Protein AF-A0A8J7LPP2-F1 (afdb_monomer_lite)

Foldseek 3Di:
DQFFLQDPDDLVVLLVLLLLLVVLLLVQWFQDCPVLCLQLFDLSNVLCVVQVQDDPPSTTGDRPDDSVRSSVVSVPDDSLSHAQSLSSLRSSLVSQCVGFHNFDLPLDQWDAGGGDPSVLVSCVVSVCADPRRTGDLSVLLVCQQSNSFDQDPPPGDPSNVVVLLVLLVLCPPQDDPVLVVLLVVDALPDDPVSCLVNLQQSVLCNSGSHRDDPSSVSNRGSNTDRRSSVSSSNSNNVVVVVCVVPPDPD

Structure (mmCIF, N/CA/C/O backbone):
data_AF-A0A8J7LPP2-F1
#
_entry.id   AF-A0A8J7LPP2-F1
#
loop_
_atom_site.group_PDB
_atom_site.id
_atom_site.type_symbol
_atom_site.label_atom_id
_atom_site.label_alt_id
_atom_site.label_comp_id
_atom_site.label_asym_id
_atom_site.label_entity_id
_atom_site.label_seq_id
_atom_site.pdbx_PDB_ins_code
_atom_site.Cartn_x
_atom_site.Cartn_y
_atom_site.Cartn_z
_atom_site.occupancy
_atom_site.B_iso_or_equiv
_atom_site.auth_seq_id
_atom_site.auth_comp_id
_atom_site.auth_asym_id
_atom_site.auth_atom_id
_atom_site.pdbx_PDB_model_num
ATOM 1 N N . MET A 1 1 ? -5.738 -14.588 -15.858 1.00 30.55 1 MET A N 1
ATOM 2 C CA . MET A 1 1 ? -5.952 -13.401 -15.011 1.00 30.55 1 MET A CA 1
ATOM 3 C C . MET A 1 1 ? -4.836 -13.374 -13.998 1.00 30.55 1 MET A C 1
ATOM 5 O O . MET A 1 1 ? -4.817 -14.210 -13.101 1.00 30.55 1 MET A O 1
ATOM 9 N N . THR A 1 2 ? -3.864 -12.505 -14.217 1.00 30.17 2 THR A N 1
ATOM 10 C CA . THR A 1 2 ? -2.843 -12.150 -13.234 1.00 30.17 2 THR A CA 1
ATOM 11 C C . THR A 1 2 ? -3.544 -11.264 -12.205 1.00 30.17 2 THR A C 1
ATOM 13 O O . THR A 1 2 ? -4.109 -10.237 -12.560 1.00 30.17 2 THR A O 1
ATOM 16 N N . LYS A 1 3 ? -3.675 -11.789 -10.985 1.00 40.34 3 LYS A N 1
ATOM 17 C CA . LYS A 1 3 ? -4.380 -11.169 -9.857 1.00 40.34 3 LYS A CA 1
ATOM 18 C C . LYS A 1 3 ? -3.512 -10.067 -9.248 1.00 40.34 3 LYS A C 1
ATOM 20 O O . LYS A 1 3 ? -2.285 -10.175 -9.308 1.00 40.34 3 LYS A O 1
ATOM 25 N N . SER A 1 4 ? -4.149 -9.081 -8.614 1.00 49.47 4 SER A N 1
ATOM 26 C CA . SER A 1 4 ? -3.490 -8.116 -7.730 1.00 49.47 4 SER A CA 1
ATOM 27 C C . SER A 1 4 ? -2.470 -8.794 -6.819 1.00 49.47 4 SER A C 1
ATOM 29 O O . SER A 1 4 ? -2.753 -9.834 -6.219 1.00 49.47 4 SER A O 1
ATOM 31 N N . PHE A 1 5 ? -1.263 -8.224 -6.731 1.00 52.94 5 PHE A N 1
ATOM 32 C CA . PHE A 1 5 ? -0.239 -8.735 -5.818 1.00 52.94 5 PHE A CA 1
ATOM 33 C C . PHE A 1 5 ? -0.653 -8.513 -4.353 1.00 52.94 5 PHE A C 1
ATOM 35 O O . PHE A 1 5 ? -0.266 -9.286 -3.473 1.00 52.94 5 PHE A O 1
ATOM 42 N N . PHE A 1 6 ? -1.510 -7.520 -4.104 1.00 57.00 6 PHE A N 1
ATOM 43 C CA . PHE A 1 6 ? -2.293 -7.443 -2.882 1.00 57.00 6 PHE A CA 1
ATOM 44 C C . PHE A 1 6 ? -3.631 -8.113 -3.080 1.00 57.00 6 PHE A C 1
ATOM 46 O O . PHE A 1 6 ? -4.545 -7.546 -3.656 1.00 57.00 6 PHE A O 1
ATOM 53 N N . PHE A 1 7 ? -3.692 -9.329 -2.554 1.00 61.03 7 PHE A N 1
ATOM 54 C CA . PHE A 1 7 ? -4.897 -10.035 -2.154 1.00 61.03 7 PHE A CA 1
ATOM 55 C C . PHE A 1 7 ? -6.063 -9.953 -3.142 1.00 61.03 7 PHE A C 1
ATOM 57 O O . PHE A 1 7 ? -6.809 -8.985 -3.207 1.00 61.03 7 PHE A O 1
ATOM 64 N N . ASP A 1 8 ? -6.306 -11.062 -3.826 1.00 68.06 8 ASP A N 1
ATOM 65 C CA . ASP A 1 8 ? -7.568 -11.291 -4.522 1.00 68.06 8 ASP A CA 1
ATOM 66 C C . ASP A 1 8 ? -8.669 -11.566 -3.480 1.00 68.06 8 ASP A C 1
ATOM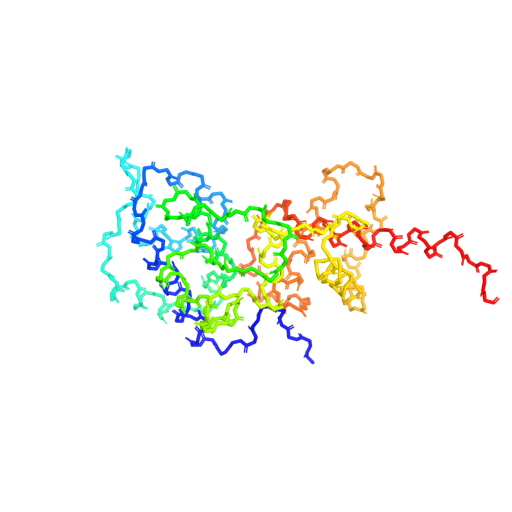 68 O O . ASP A 1 8 ? -9.044 -12.716 -3.228 1.00 68.06 8 ASP A O 1
ATOM 72 N N . LEU A 1 9 ? -9.077 -10.509 -2.774 1.00 76.75 9 LEU A N 1
ATOM 73 C CA . LEU A 1 9 ? -10.104 -10.547 -1.740 1.00 76.75 9 LEU A CA 1
ATOM 74 C C . LEU A 1 9 ? -11.471 -10.391 -2.394 1.00 76.75 9 LEU A C 1
ATOM 76 O O . LEU A 1 9 ? -11.639 -9.550 -3.274 1.00 76.75 9 LEU A O 1
ATOM 80 N N . PRO A 1 10 ? -12.482 -11.142 -1.939 1.00 84.94 10 PRO A N 1
ATOM 81 C CA . PRO A 1 10 ? -13.864 -10.801 -2.240 1.00 84.94 10 PRO A CA 1
ATOM 82 C C . PRO A 1 10 ? -14.176 -9.360 -1.802 1.00 84.94 10 PRO A C 1
ATOM 84 O O . PRO A 1 10 ? -13.764 -8.956 -0.712 1.00 84.94 10 PRO A O 1
ATOM 87 N N . ASP A 1 11 ? -14.966 -8.623 -2.589 1.00 85.75 11 ASP A N 1
ATOM 88 C CA . ASP A 1 11 ? -15.335 -7.221 -2.318 1.00 85.75 11 ASP A CA 1
ATOM 89 C C . ASP A 1 11 ? -15.822 -6.990 -0.875 1.00 85.75 11 ASP A C 1
ATOM 91 O O . ASP A 1 11 ? -15.460 -6.003 -0.232 1.00 85.75 11 ASP A O 1
ATOM 95 N N . ASP A 1 12 ? -16.624 -7.917 -0.339 1.00 88.31 12 ASP A N 1
ATOM 96 C CA . ASP A 1 12 ? -17.145 -7.855 1.034 1.00 88.31 12 ASP A CA 1
ATOM 97 C C . ASP A 1 12 ? -16.028 -7.922 2.089 1.00 88.31 12 ASP A C 1
ATOM 99 O O . ASP A 1 12 ? -16.094 -7.265 3.136 1.00 88.31 12 ASP A O 1
ATOM 103 N N . GLU A 1 13 ? -14.987 -8.711 1.822 1.00 89.19 13 GLU A N 1
ATOM 104 C CA . GLU A 1 13 ? -13.834 -8.848 2.703 1.00 89.19 13 GLU A CA 1
ATOM 105 C C . GLU A 1 13 ? -12.936 -7.609 2.635 1.00 89.19 13 GLU A C 1
ATOM 107 O O . GLU A 1 13 ? -12.593 -7.061 3.688 1.00 89.19 13 GLU A O 1
ATOM 112 N N . GLU A 1 14 ? -12.631 -7.111 1.432 1.00 88.19 14 GLU A N 1
ATOM 113 C CA . GLU A 1 14 ? -11.871 -5.866 1.247 1.00 88.19 14 GLU A CA 1
ATOM 114 C C . GLU A 1 14 ? -12.561 -4.702 1.967 1.00 88.19 14 GLU A C 1
ATOM 116 O O . GLU A 1 14 ? -11.948 -3.979 2.756 1.00 88.19 14 GLU A O 1
ATOM 121 N N . ARG A 1 15 ? -13.878 -4.583 1.796 1.00 91.81 15 ARG A N 1
ATOM 122 C CA . ARG A 1 15 ? -14.698 -3.552 2.433 1.00 91.81 15 ARG A CA 1
ATOM 123 C C . ARG A 1 15 ? -14.684 -3.655 3.962 1.00 91.81 15 ARG A C 1
ATOM 125 O O . ARG A 1 15 ? -14.580 -2.635 4.650 1.00 91.81 15 ARG A O 1
ATOM 132 N N . SER A 1 16 ? -14.735 -4.874 4.507 1.00 92.31 16 SER A N 1
ATOM 133 C CA . SER A 1 16 ? -14.586 -5.120 5.950 1.00 92.31 16 SER A CA 1
ATOM 134 C C . SER A 1 16 ? -13.209 -4.697 6.473 1.00 92.31 16 SER A C 1
ATOM 136 O O . SER A 1 16 ? -13.105 -4.158 7.580 1.00 92.31 16 SER A O 1
ATOM 138 N N . LEU A 1 17 ? -12.151 -4.939 5.698 1.00 92.25 17 LEU A N 1
ATOM 139 C CA . LEU A 1 17 ? -10.778 -4.598 6.066 1.00 92.25 17 LEU A CA 1
ATOM 140 C C . LEU A 1 17 ? -10.517 -3.093 5.978 1.00 92.25 17 LEU A C 1
ATOM 142 O O . LEU A 1 17 ? -9.945 -2.539 6.917 1.00 92.25 17 LEU A O 1
ATOM 146 N N . ILE A 1 18 ? -11.024 -2.418 4.941 1.00 91.62 18 ILE A N 1
ATOM 147 C CA . ILE A 1 18 ? -11.018 -0.950 4.840 1.00 91.62 18 ILE A CA 1
ATOM 148 C C . ILE A 1 18 ? -11.686 -0.345 6.078 1.00 91.62 18 ILE A C 1
ATOM 150 O O . ILE A 1 18 ? -11.104 0.518 6.731 1.00 91.62 18 ILE A O 1
ATOM 154 N N . ALA A 1 19 ? -12.872 -0.832 6.460 1.00 92.19 19 ALA A N 1
ATOM 155 C CA . ALA A 1 19 ? -13.565 -0.341 7.651 1.00 92.19 19 ALA A CA 1
ATOM 156 C C . ALA A 1 19 ? -12.754 -0.545 8.942 1.00 92.19 19 ALA A C 1
ATOM 158 O O . ALA A 1 19 ? -12.732 0.336 9.800 1.00 92.19 19 ALA A O 1
ATOM 159 N N . ALA A 1 20 ? -12.066 -1.683 9.077 1.00 93.00 20 ALA A N 1
ATOM 160 C CA . ALA A 1 20 ? -11.218 -1.960 10.233 1.00 93.00 20 ALA A CA 1
ATOM 161 C C . ALA A 1 20 ? -9.982 -1.045 10.300 1.00 93.00 20 ALA A C 1
ATOM 163 O O . ALA A 1 20 ? -9.633 -0.587 11.385 1.00 93.00 20 ALA A O 1
ATOM 164 N N . LEU A 1 21 ? -9.345 -0.759 9.161 1.00 91.12 21 LEU A N 1
ATOM 165 C CA . LEU A 1 21 ? -8.202 0.158 9.079 1.00 91.12 21 LEU A CA 1
ATOM 166 C C . LEU A 1 21 ? -8.623 1.601 9.370 1.00 91.12 21 LEU A C 1
ATOM 168 O O . LEU A 1 21 ? -7.974 2.281 10.157 1.00 91.12 21 LEU A O 1
ATOM 172 N N . VAL A 1 22 ? -9.756 2.039 8.816 1.00 87.88 22 VAL A N 1
ATOM 173 C CA . VAL A 1 22 ? -10.329 3.359 9.114 1.00 87.88 22 VAL A CA 1
ATOM 174 C C . VAL A 1 22 ? -10.653 3.498 10.601 1.00 87.88 22 VAL A C 1
ATOM 176 O O . VAL A 1 22 ? -10.368 4.535 11.194 1.00 87.88 22 VAL A O 1
ATOM 179 N N . ASP A 1 23 ? -11.235 2.468 11.220 1.00 87.75 23 ASP A N 1
ATOM 180 C CA . ASP A 1 23 ? -11.505 2.470 12.660 1.00 87.75 23 ASP A CA 1
ATOM 181 C C . ASP A 1 23 ? -10.231 2.563 13.496 1.00 87.75 23 ASP A C 1
ATOM 183 O O . ASP A 1 23 ? -10.224 3.275 14.498 1.00 87.75 23 ASP A O 1
ATOM 187 N N . TYR A 1 24 ? -9.177 1.855 13.091 1.00 88.00 24 TYR A N 1
ATOM 188 C CA . TYR A 1 24 ? -7.878 1.936 13.745 1.00 88.00 24 TYR A CA 1
ATOM 189 C C . TYR A 1 24 ? -7.315 3.362 13.667 1.00 88.00 24 TYR A C 1
ATOM 191 O O . TYR A 1 24 ? -7.002 3.948 14.701 1.00 88.00 24 TYR A O 1
ATOM 199 N N . CYS A 1 25 ? -7.295 3.970 12.474 1.00 83.38 25 CYS A N 1
ATOM 200 C CA . CYS A 1 25 ? -6.880 5.366 12.295 1.00 83.38 25 CYS A CA 1
ATOM 201 C C . CYS A 1 25 ? -7.718 6.331 13.150 1.00 83.38 25 CYS A C 1
ATOM 203 O O . CYS A 1 25 ? -7.179 7.251 13.757 1.00 83.38 25 CYS A O 1
ATOM 205 N N . ALA A 1 26 ? -9.031 6.100 13.239 1.00 79.62 26 ALA A N 1
ATOM 206 C CA . ALA A 1 26 ? -9.941 6.901 14.054 1.00 79.62 26 ALA A CA 1
ATOM 207 C C . ALA A 1 26 ? -9.677 6.774 15.566 1.00 79.62 26 ALA A C 1
ATOM 209 O O . ALA A 1 26 ? -9.980 7.697 16.318 1.00 79.62 26 ALA A O 1
ATOM 210 N N . GLY A 1 27 ? -9.158 5.625 16.012 1.00 77.50 27 GLY A N 1
ATOM 211 C CA . GLY A 1 27 ? -8.851 5.345 17.415 1.00 77.50 27 GLY A CA 1
ATOM 212 C C . GLY A 1 27 ? -7.555 5.986 17.920 1.00 77.50 27 GLY A C 1
ATOM 213 O O . GLY A 1 27 ? -7.404 6.144 19.128 1.00 77.50 27 GLY A O 1
ATOM 214 N N . LEU A 1 28 ? -6.648 6.385 17.023 1.00 75.00 28 LEU A N 1
ATOM 215 C CA . LEU A 1 28 ? -5.332 6.957 17.346 1.00 75.00 28 LEU A CA 1
ATOM 216 C C . LEU A 1 28 ? -5.319 8.494 17.409 1.00 75.00 28 LEU A C 1
ATOM 218 O O . LEU A 1 28 ? -4.292 9.114 17.157 1.00 75.00 28 LEU A O 1
ATOM 222 N N . SER A 1 29 ? -6.459 9.121 17.706 1.00 61.41 29 SER A N 1
ATOM 223 C CA . SER A 1 29 ? -6.670 10.571 17.601 1.00 61.41 29 SER A CA 1
ATOM 224 C C . SER A 1 29 ? -5.478 11.445 18.043 1.00 61.41 29 SER A C 1
ATOM 226 O O . SER A 1 29 ? -5.062 11.358 19.199 1.00 61.41 29 SER A O 1
ATOM 228 N N . GLY A 1 30 ? -4.979 12.332 17.166 1.00 57.03 30 GLY A N 1
ATOM 229 C CA . GLY A 1 30 ? -3.841 13.226 17.440 1.00 57.03 30 GLY A CA 1
ATOM 230 C C . GLY A 1 30 ? -3.847 14.524 16.614 1.00 57.03 30 GLY A C 1
ATOM 231 O O . GLY A 1 30 ? -4.535 14.622 15.600 1.00 57.03 30 GLY A O 1
ATOM 232 N N . GLU A 1 31 ? -3.103 15.544 17.063 1.00 54.94 31 GLU A N 1
ATOM 233 C CA . GLU A 1 31 ? -3.141 16.944 16.577 1.00 54.94 31 GLU A CA 1
ATOM 234 C C . GLU A 1 31 ? -2.611 17.197 15.144 1.00 54.94 31 GLU A C 1
ATOM 236 O O . GLU A 1 31 ? -2.660 18.334 14.688 1.00 54.94 31 GLU A O 1
ATOM 241 N N . GLN A 1 32 ? -2.142 16.187 14.392 1.00 55.25 32 GLN A N 1
ATOM 242 C CA . GLN A 1 32 ? -1.420 16.399 13.117 1.00 55.25 32 GLN A CA 1
ATOM 243 C C . GLN A 1 32 ? -2.072 15.752 11.878 1.00 55.25 32 GLN A C 1
ATOM 245 O O . GLN A 1 32 ? -1.435 15.033 11.108 1.00 55.25 32 GLN A O 1
ATOM 250 N N . PHE A 1 33 ? -3.348 16.070 11.638 1.00 55.53 33 PHE A N 1
ATOM 251 C CA . PHE A 1 33 ? -4.111 15.650 10.448 1.00 55.53 33 PHE A CA 1
ATOM 252 C C . PHE A 1 33 ? -3.510 16.128 9.104 1.00 55.53 33 PHE A C 1
ATOM 254 O O . PHE A 1 33 ? -3.703 15.488 8.073 1.00 55.53 33 PHE A O 1
ATOM 261 N N . GLU A 1 34 ? -2.753 17.227 9.079 1.00 56.00 34 GLU A N 1
ATOM 262 C CA . GLU A 1 34 ? -2.274 17.820 7.818 1.00 56.00 34 GLU A CA 1
ATOM 263 C C . GLU A 1 34 ? -1.284 16.922 7.053 1.00 56.00 34 GLU A C 1
ATOM 265 O O . GLU A 1 34 ? -1.370 16.813 5.830 1.00 56.00 34 GLU A O 1
ATOM 270 N N . HIS A 1 35 ? -0.398 16.201 7.750 1.00 57.12 35 HIS A N 1
ATOM 271 C CA . HIS A 1 35 ? 0.551 15.281 7.105 1.00 57.12 35 HIS A CA 1
ATOM 272 C C . HIS A 1 35 ? -0.114 13.986 6.612 1.00 57.12 35 HIS A C 1
ATOM 274 O O . HIS A 1 35 ? 0.310 13.402 5.617 1.00 57.12 35 HIS A O 1
ATOM 280 N N . MET A 1 36 ? -1.193 13.573 7.280 1.00 58.56 36 MET A N 1
ATOM 281 C CA . MET A 1 36 ? -2.020 12.414 6.934 1.00 58.56 36 MET A CA 1
ATOM 282 C C . MET A 1 36 ? -2.759 12.585 5.603 1.00 58.56 36 MET A C 1
ATOM 284 O O . MET A 1 36 ? -2.854 11.651 4.805 1.00 58.56 36 MET A O 1
ATOM 288 N N . TYR A 1 37 ? -3.267 13.792 5.344 1.00 60.34 37 TYR A N 1
ATOM 289 C CA . TYR A 1 37 ? -4.023 14.103 4.128 1.00 60.34 37 TYR A CA 1
ATOM 290 C C . TYR A 1 37 ? -3.191 13.919 2.852 1.00 60.34 37 TYR A C 1
ATOM 292 O O . TYR A 1 37 ? -3.722 13.589 1.793 1.00 60.34 37 TYR A O 1
ATOM 300 N N . MET A 1 38 ? -1.871 14.100 2.962 1.00 59.56 38 MET A N 1
ATOM 301 C CA . MET A 1 38 ? -0.944 13.968 1.841 1.00 59.56 38 MET A CA 1
ATOM 302 C C . MET A 1 38 ? -0.712 12.511 1.415 1.00 59.56 38 MET A C 1
ATOM 304 O O . MET A 1 38 ? -0.405 12.273 0.250 1.00 59.56 38 MET A O 1
ATOM 308 N N . SER A 1 39 ? -0.854 11.540 2.325 1.00 61.47 39 SER A N 1
ATOM 309 C CA . SER A 1 39 ? -0.532 10.124 2.075 1.00 61.47 39 SER A CA 1
ATOM 310 C C . SER A 1 39 ? -1.757 9.215 1.912 1.00 61.47 39 SER A C 1
ATOM 312 O O . SER A 1 39 ? -1.613 8.096 1.413 1.00 61.47 39 SER A O 1
ATOM 314 N N . ALA A 1 40 ? -2.948 9.692 2.295 1.00 65.88 40 ALA A N 1
ATOM 315 C CA . ALA A 1 40 ? -4.210 8.950 2.253 1.00 65.88 40 ALA A CA 1
ATOM 316 C C . ALA A 1 40 ? -4.743 8.703 0.826 1.00 65.88 40 ALA A C 1
ATOM 318 O O . ALA A 1 40 ? -5.487 7.752 0.594 1.00 65.88 40 ALA A O 1
ATOM 319 N N . GLY A 1 41 ? -4.362 9.535 -0.145 1.00 72.62 41 GLY A N 1
ATOM 320 C CA . GLY A 1 41 ? -4.945 9.497 -1.486 1.00 72.62 41 GLY A CA 1
ATOM 321 C C . GLY A 1 41 ? -6.397 9.999 -1.527 1.00 72.62 41 GLY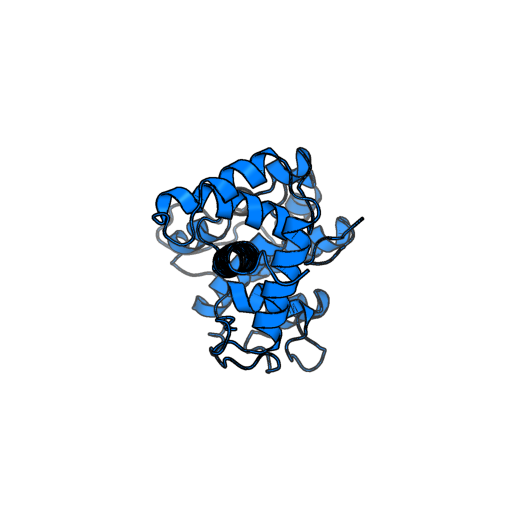 A C 1
ATOM 322 O O . GLY A 1 41 ? -7.073 10.123 -0.510 1.00 72.62 41 GLY A O 1
ATOM 323 N N . GLU A 1 42 ? -6.898 10.316 -2.723 1.00 76.44 42 GLU A N 1
ATOM 324 C CA . GLU A 1 42 ? -8.141 11.088 -2.897 1.00 76.44 42 GLU A CA 1
ATOM 325 C C . GLU A 1 42 ? -9.383 10.421 -2.278 1.00 76.44 42 GLU A C 1
ATOM 327 O O . GLU A 1 42 ? -10.142 11.061 -1.550 1.00 76.44 42 GLU A O 1
ATOM 332 N N . ARG A 1 43 ? -9.590 9.121 -2.519 1.00 82.44 43 ARG A N 1
ATOM 333 C CA . ARG A 1 43 ? -10.795 8.413 -2.053 1.00 82.44 43 ARG A CA 1
ATOM 334 C C . ARG A 1 43 ? -10.848 8.250 -0.537 1.00 82.44 43 ARG A C 1
ATOM 336 O O . ARG A 1 43 ? -11.914 8.420 0.052 1.00 82.44 43 ARG A O 1
ATOM 343 N N . LEU A 1 44 ? -9.717 7.952 0.102 1.00 81.38 44 LEU A N 1
ATOM 344 C CA . LEU A 1 44 ? -9.655 7.838 1.561 1.00 81.38 44 LEU A CA 1
ATOM 345 C C . LEU A 1 44 ? -9.822 9.213 2.209 1.00 81.38 44 LEU A C 1
ATOM 347 O O . LEU A 1 44 ? -10.525 9.342 3.205 1.00 81.38 44 LEU A O 1
ATOM 351 N N . THR A 1 45 ? -9.253 10.244 1.590 1.00 78.88 45 THR A N 1
ATOM 352 C CA . THR A 1 45 ? -9.443 11.642 1.970 1.00 78.88 45 THR A CA 1
ATOM 353 C C . THR A 1 45 ? -10.914 12.072 1.936 1.00 78.88 45 THR A C 1
ATOM 355 O O . THR A 1 45 ? -11.398 12.683 2.896 1.00 78.88 45 THR A O 1
ATOM 358 N N . ILE A 1 46 ? -11.653 11.731 0.874 1.00 80.62 46 ILE A N 1
ATOM 359 C CA . ILE A 1 46 ? -13.102 11.982 0.790 1.00 80.62 46 ILE A CA 1
ATOM 360 C C . ILE A 1 46 ? -13.818 11.249 1.926 1.00 80.62 46 ILE A C 1
ATOM 362 O O . ILE A 1 46 ? -14.585 11.856 2.669 1.00 80.62 46 ILE A O 1
ATOM 366 N N . LEU A 1 47 ? -13.507 9.964 2.115 1.00 84.44 47 LEU A N 1
ATOM 367 C CA . LEU A 1 47 ? -14.119 9.144 3.157 1.00 84.44 47 LEU A CA 1
ATOM 368 C C . LEU A 1 47 ? -13.875 9.721 4.564 1.00 84.44 47 LEU A C 1
ATOM 370 O O . LEU A 1 47 ? -14.795 9.796 5.376 1.00 84.44 47 LEU A O 1
ATOM 374 N N . PHE A 1 48 ? -12.652 10.170 4.840 1.00 80.69 48 PHE A N 1
ATOM 375 C CA . PHE A 1 48 ? -12.292 10.825 6.092 1.00 80.69 48 PHE A CA 1
ATOM 376 C C . PHE A 1 48 ? -13.019 12.155 6.294 1.00 80.69 48 PHE A C 1
ATOM 378 O O . PHE A 1 48 ? -13.481 12.443 7.400 1.00 80.69 48 PHE A O 1
ATOM 385 N N . SER A 1 49 ? -13.166 12.941 5.228 1.00 77.88 49 SER A N 1
ATOM 386 C CA . SER A 1 49 ? -13.924 14.196 5.256 1.00 77.88 49 SER A CA 1
ATOM 387 C C . SER A 1 49 ? -15.402 13.942 5.568 1.00 77.88 49 SER A C 1
ATOM 389 O O . SER A 1 49 ? -15.976 14.626 6.415 1.00 77.88 49 SER A O 1
ATOM 391 N N . ASP A 1 50 ? -15.989 12.900 4.973 1.00 80.06 50 ASP A N 1
ATOM 392 C CA . ASP A 1 50 ? -17.384 12.506 5.194 1.00 80.06 50 ASP A CA 1
ATOM 393 C C . ASP A 1 50 ? -17.648 11.995 6.620 1.00 80.06 50 ASP A C 1
ATOM 395 O O . ASP A 1 50 ? -18.753 12.150 7.137 1.00 80.06 50 ASP A O 1
ATOM 399 N N . PHE A 1 51 ? -16.638 11.430 7.290 1.00 78.31 51 PHE A N 1
ATOM 400 C CA . PHE A 1 51 ? -16.703 11.070 8.716 1.00 78.31 51 PHE A CA 1
ATOM 401 C C . PHE A 1 51 ? -16.417 12.233 9.664 1.00 78.31 51 PHE A C 1
ATOM 403 O O . PHE A 1 51 ? -16.471 12.062 10.884 1.00 78.31 51 PHE A O 1
ATOM 410 N N . GLY A 1 52 ? -16.126 13.415 9.118 1.00 68.25 52 GLY A N 1
ATOM 411 C CA . GLY A 1 52 ? -15.823 14.606 9.895 1.00 68.25 52 GLY A CA 1
ATOM 412 C C . GLY A 1 52 ? -14.417 14.623 10.491 1.00 68.25 52 GLY A C 1
ATOM 413 O O . GLY A 1 52 ? -14.174 15.445 11.368 1.00 68.25 52 GLY A O 1
ATOM 414 N N . PHE A 1 53 ? -13.486 13.782 10.016 1.00 67.12 53 PHE A N 1
ATOM 415 C CA . PHE A 1 53 ? -12.092 13.811 10.486 1.00 67.12 53 PHE A CA 1
ATOM 416 C C . PHE A 1 53 ? -11.345 15.089 10.070 1.00 67.12 53 PHE A C 1
ATOM 418 O O . PHE A 1 53 ? -10.369 15.453 10.712 1.00 67.12 53 PHE A O 1
ATOM 425 N N . ALA A 1 54 ? -11.812 15.776 9.022 1.00 55.19 54 ALA A N 1
ATOM 426 C CA . ALA A 1 54 ? -11.159 16.930 8.401 1.00 55.19 54 ALA A CA 1
ATOM 427 C C . ALA A 1 54 ? -11.847 18.274 8.729 1.00 55.19 54 ALA A C 1
ATOM 429 O O . ALA A 1 54 ? -12.105 19.073 7.828 1.00 55.19 54 ALA A O 1
ATOM 430 N N . ARG A 1 55 ? -12.218 18.533 9.989 1.00 54.47 55 ARG A N 1
ATOM 431 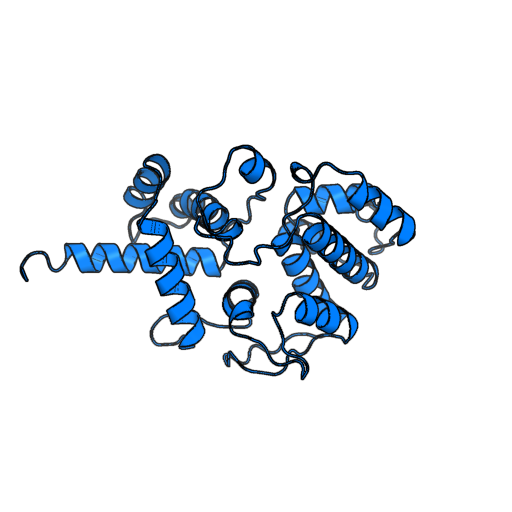C CA . ARG A 1 55 ? -12.698 19.872 10.388 1.00 54.47 55 ARG A CA 1
ATOM 432 C C . ARG A 1 55 ? -11.551 20.699 10.962 1.00 54.47 55 ARG A C 1
ATOM 434 O O . ARG A 1 55 ? -10.807 20.211 11.800 1.00 54.47 55 ARG A O 1
ATOM 441 N N . GLU A 1 56 ? -11.433 21.951 10.514 1.00 46.28 56 GLU A N 1
ATOM 442 C CA . GLU A 1 56 ? -10.510 22.978 11.028 1.00 46.28 56 GLU A CA 1
ATOM 443 C C . GLU A 1 56 ? -10.784 23.284 12.515 1.00 46.28 56 GLU A C 1
ATOM 445 O O . GLU A 1 56 ? -11.390 24.299 12.859 1.00 46.28 56 GLU A O 1
ATOM 450 N N . THR A 1 57 ? -10.393 22.397 13.427 1.00 45.69 57 THR A N 1
ATOM 451 C CA . THR A 1 57 ? -10.587 22.602 14.872 1.00 45.69 57 THR A CA 1
ATOM 452 C C . THR A 1 57 ? -9.318 23.042 15.591 1.00 45.69 57 THR A C 1
ATOM 454 O O . THR A 1 57 ? -9.403 23.437 16.750 1.00 45.69 57 THR A O 1
ATOM 457 N N . GLY A 1 58 ? -8.142 22.989 14.948 1.00 45.78 58 GLY A N 1
ATOM 458 C CA . GLY A 1 58 ? -6.854 23.250 15.615 1.00 45.78 58 GLY A CA 1
ATOM 459 C C . GLY A 1 58 ? -6.533 22.258 16.745 1.00 45.78 58 GLY A C 1
ATOM 460 O O . GLY A 1 58 ? -5.572 22.440 17.481 1.00 45.78 58 GLY A O 1
ATOM 461 N N . VAL A 1 59 ? -7.352 21.216 16.871 1.00 40.06 59 VAL A N 1
ATOM 462 C CA . VAL A 1 59 ? -7.251 20.085 17.786 1.00 40.06 59 VAL A CA 1
ATOM 463 C C . VAL A 1 59 ? -7.502 18.871 16.909 1.00 40.06 59 VAL A C 1
ATOM 465 O O . VAL A 1 59 ? -8.367 18.928 16.035 1.00 40.06 59 VAL A O 1
ATOM 468 N N . GLY A 1 60 ? -6.698 17.836 17.097 1.00 50.31 60 GLY A N 1
ATOM 469 C CA . GLY A 1 60 ? -6.636 16.647 16.259 1.00 50.31 60 GLY A CA 1
ATOM 470 C C . GLY A 1 60 ? -7.936 15.898 15.978 1.00 50.31 60 GLY A C 1
ATOM 471 O O . GLY A 1 60 ? -9.017 16.271 16.414 1.00 50.31 60 GLY A O 1
ATOM 472 N N . PHE A 1 61 ? -7.777 14.787 15.258 1.00 56.56 61 PHE A N 1
ATOM 473 C CA . PHE A 1 61 ? -8.804 13.788 14.944 1.00 56.56 61 PHE A CA 1
ATOM 474 C C . PHE A 1 61 ? -9.872 13.634 16.040 1.00 56.56 61 PHE A C 1
ATOM 476 O O . PHE A 1 61 ? -9.587 13.092 17.103 1.00 56.56 61 PHE A O 1
ATOM 483 N N . GLU A 1 62 ? -11.124 13.989 15.756 1.00 56.03 62 GLU A N 1
ATOM 484 C CA . GLU A 1 62 ? -12.257 13.479 16.529 1.00 56.03 62 GLU A CA 1
ATOM 485 C C . GLU A 1 62 ? -13.210 12.744 15.590 1.00 56.03 62 GLU A C 1
ATOM 487 O O . GLU A 1 62 ? -13.817 13.317 14.684 1.00 56.03 62 GLU A O 1
ATOM 492 N N . ALA A 1 63 ? -13.323 11.433 15.795 1.00 61.31 63 ALA A N 1
ATOM 493 C CA . ALA A 1 63 ? -14.307 10.606 15.123 1.00 61.31 63 ALA A CA 1
ATOM 494 C C . ALA A 1 63 ? -15.705 10.929 15.663 1.00 61.31 63 ALA A C 1
ATOM 496 O O . ALA A 1 63 ? -16.177 10.273 16.591 1.00 61.31 63 ALA A O 1
ATOM 497 N N . LEU A 1 64 ? -16.368 11.942 15.102 1.00 64.75 64 LEU A N 1
ATOM 498 C CA . LEU A 1 64 ? -17.706 12.347 15.555 1.00 64.75 64 LEU A CA 1
ATOM 499 C C . LEU A 1 64 ? -18.736 11.230 15.343 1.00 64.75 64 LEU A C 1
ATOM 501 O O . LEU A 1 64 ? -19.648 11.031 16.149 1.00 64.75 64 LEU A O 1
ATOM 505 N N . GLU A 1 65 ? -18.566 10.476 14.259 1.00 71.88 65 GLU A N 1
ATOM 506 C CA . GLU A 1 65 ? -19.411 9.338 13.940 1.00 71.88 65 GLU A CA 1
ATOM 507 C C . GLU A 1 65 ? -19.029 8.104 14.753 1.00 71.88 65 GLU A C 1
ATOM 509 O O . GLU A 1 65 ? -17.858 7.744 14.875 1.00 71.88 65 GLU A O 1
ATOM 514 N N . LYS A 1 66 ? -20.037 7.384 15.254 1.00 82.75 66 LYS A N 1
ATOM 515 C CA . LYS A 1 66 ? -19.820 6.091 15.914 1.00 82.75 66 LYS A CA 1
ATOM 516 C C . LYS A 1 66 ? -19.322 5.051 14.911 1.00 82.75 66 LYS A C 1
ATOM 518 O O . LYS A 1 66 ? -19.630 5.112 13.720 1.00 82.75 66 LYS A O 1
ATOM 523 N N . LYS A 1 67 ? -18.624 4.032 15.413 1.00 85.81 67 LYS A N 1
ATOM 524 C CA . LYS A 1 67 ? -18.129 2.897 14.620 1.00 85.81 67 LYS A CA 1
ATOM 525 C C . LYS A 1 67 ? -19.207 2.284 13.720 1.00 85.81 67 LYS A C 1
ATOM 527 O O . LYS A 1 67 ? -18.983 2.079 12.531 1.00 85.81 67 LYS A O 1
ATOM 532 N N . GLU A 1 68 ? -20.409 2.070 14.250 1.00 87.25 68 GLU A N 1
ATOM 533 C CA . GLU A 1 68 ? -21.529 1.493 13.500 1.00 87.25 68 GLU A CA 1
ATOM 534 C C . GLU A 1 68 ? -22.006 2.406 12.359 1.00 87.25 68 GLU A C 1
ATOM 536 O O . GLU A 1 68 ? -22.479 1.925 11.329 1.00 87.25 68 GLU A O 1
ATOM 541 N N . ALA A 1 69 ? -21.902 3.729 12.521 1.00 85.88 69 ALA A N 1
ATOM 542 C CA . ALA A 1 69 ? -22.235 4.682 11.468 1.00 85.88 69 ALA A CA 1
ATOM 543 C C . ALA A 1 69 ? -21.198 4.633 10.339 1.00 85.88 69 ALA A C 1
ATOM 545 O O . ALA A 1 69 ? -21.591 4.455 9.185 1.00 85.88 69 ALA A O 1
ATOM 546 N N . ARG A 1 70 ? -19.898 4.648 10.670 1.00 87.69 70 ARG A N 1
ATOM 547 C CA . ARG A 1 70 ? -18.814 4.491 9.682 1.00 87.69 70 ARG A CA 1
ATOM 548 C C . ARG A 1 70 ? -18.953 3.199 8.886 1.00 87.69 70 ARG A C 1
ATOM 550 O O . ARG A 1 70 ? -18.916 3.229 7.662 1.00 87.69 70 ARG A O 1
ATOM 557 N N . HIS A 1 71 ? -19.199 2.076 9.562 1.00 91.19 71 HIS A N 1
ATOM 558 C CA . HIS A 1 71 ? -19.372 0.776 8.902 1.00 91.19 71 HIS A CA 1
ATOM 559 C C . HIS A 1 71 ? -20.553 0.776 7.934 1.00 91.19 71 HIS A C 1
ATOM 561 O O . HIS A 1 71 ? -20.414 0.292 6.816 1.00 91.19 71 HIS A O 1
ATOM 567 N N . ARG A 1 72 ? -21.696 1.363 8.315 1.00 89.00 72 ARG A N 1
ATOM 568 C CA . ARG A 1 72 ? -22.856 1.488 7.416 1.00 89.00 72 ARG A CA 1
ATOM 569 C C . ARG A 1 72 ? -22.574 2.391 6.220 1.00 89.00 72 ARG A C 1
ATOM 571 O O . ARG A 1 72 ? -22.983 2.060 5.115 1.00 89.00 72 ARG A O 1
ATOM 578 N N . MET A 1 73 ? -21.882 3.508 6.431 1.00 89.00 73 MET A N 1
ATOM 579 C CA . MET A 1 73 ? -21.510 4.425 5.351 1.00 89.00 73 MET A CA 1
ATOM 580 C C . MET A 1 73 ? -20.533 3.771 4.376 1.00 89.00 73 MET A C 1
ATOM 582 O O . MET A 1 73 ? -20.727 3.884 3.170 1.00 89.00 73 MET A O 1
ATOM 586 N N . ILE A 1 74 ? -19.529 3.047 4.882 1.00 91.12 74 ILE A N 1
ATOM 587 C CA . ILE A 1 74 ? -18.632 2.251 4.042 1.00 91.12 74 ILE A C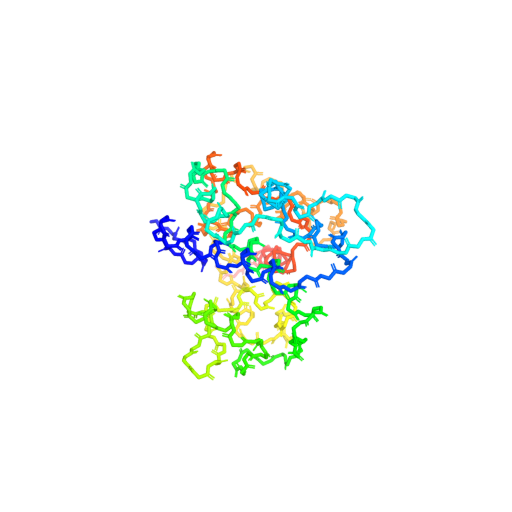A 1
ATOM 588 C C . ILE A 1 74 ? -19.443 1.191 3.315 1.00 91.12 74 ILE A C 1
ATOM 590 O O . ILE A 1 74 ? -19.314 1.111 2.109 1.00 91.12 74 ILE A O 1
ATOM 594 N N . ALA A 1 75 ? -20.315 0.435 3.987 1.00 90.12 75 ALA A N 1
ATOM 595 C CA . ALA A 1 75 ? -21.142 -0.608 3.373 1.00 90.12 75 ALA A CA 1
ATOM 596 C C . ALA A 1 75 ? -22.060 -0.101 2.249 1.00 90.12 75 ALA A C 1
ATOM 598 O O . ALA A 1 75 ? -22.282 -0.814 1.277 1.00 90.12 75 ALA A O 1
ATOM 599 N N . ALA A 1 76 ? -22.579 1.121 2.371 1.00 90.44 76 ALA A N 1
ATOM 600 C CA . ALA A 1 76 ? -23.536 1.686 1.424 1.00 90.44 76 ALA A CA 1
ATOM 601 C C . ALA A 1 76 ? -22.905 2.277 0.150 1.00 90.44 76 ALA A C 1
ATOM 603 O O . ALA A 1 76 ? -23.628 2.514 -0.816 1.00 90.44 76 ALA A O 1
ATOM 604 N N . ARG A 1 77 ? -21.591 2.545 0.131 1.00 90.06 77 ARG A N 1
ATOM 605 C CA . ARG A 1 77 ? -20.926 3.138 -1.044 1.00 90.06 77 ARG A CA 1
ATOM 606 C C . ARG A 1 77 ? -20.782 2.141 -2.195 1.00 90.06 77 ARG A C 1
ATOM 608 O O . ARG A 1 77 ? -20.508 0.971 -1.929 1.00 90.06 77 ARG A O 1
ATOM 615 N N . PRO A 1 78 ? -20.858 2.566 -3.462 1.00 88.69 78 PRO A N 1
ATOM 616 C CA . PRO A 1 78 ? -20.352 1.766 -4.575 1.00 88.69 78 PRO A CA 1
ATOM 617 C C . PRO A 1 78 ? -18.881 1.378 -4.346 1.00 88.69 78 PRO A C 1
ATOM 619 O O . PRO A 1 78 ? -18.136 2.108 -3.689 1.00 88.69 78 PRO A O 1
ATOM 622 N N . PHE A 1 79 ? -18.463 0.199 -4.808 1.00 84.06 79 PHE A N 1
ATOM 623 C CA . PHE A 1 79 ? -17.107 -0.307 -4.543 1.00 84.06 79 PHE A CA 1
ATOM 624 C C . PHE A 1 79 ? -16.040 0.544 -5.243 1.00 84.06 79 PHE A C 1
ATOM 626 O O . PHE A 1 79 ? -14.999 0.857 -4.673 1.00 84.06 79 PHE A O 1
ATOM 633 N N . GLU A 1 80 ? -16.365 1.021 -6.439 1.00 83.06 80 GLU A N 1
ATOM 634 C CA . GLU A 1 80 ? -15.598 1.963 -7.248 1.00 83.06 80 GLU A CA 1
ATOM 635 C C . GLU A 1 80 ? -15.389 3.341 -6.593 1.00 83.06 80 GLU A C 1
ATOM 637 O O . GLU A 1 80 ? -14.511 4.098 -7.009 1.00 83.06 80 GLU A O 1
ATOM 642 N N . GLU A 1 81 ? -16.166 3.672 -5.558 1.00 85.12 81 GLU A N 1
ATOM 643 C CA . GLU A 1 81 ? -16.024 4.910 -4.784 1.00 85.12 81 GLU A CA 1
ATOM 644 C C . GLU A 1 81 ? -15.233 4.719 -3.483 1.00 85.12 81 GLU A C 1
ATOM 646 O O . GLU A 1 81 ? -14.931 5.700 -2.796 1.00 85.12 81 GLU A O 1
ATOM 651 N N . LEU A 1 82 ? -14.891 3.477 -3.126 1.00 86.38 82 LEU A N 1
ATOM 652 C CA . LEU A 1 82 ? -14.063 3.190 -1.962 1.00 86.38 82 LEU A CA 1
ATOM 653 C C . LEU A 1 82 ? -12.572 3.384 -2.268 1.00 86.38 82 LEU A C 1
ATOM 655 O O . LEU A 1 82 ? -12.130 3.143 -3.399 1.00 86.38 82 LEU A O 1
ATOM 659 N N . PRO A 1 83 ? -11.769 3.767 -1.254 1.00 84.56 83 PRO A N 1
ATOM 660 C CA . PRO A 1 83 ? -10.319 3.732 -1.385 1.00 84.56 83 PRO A CA 1
ATOM 661 C C . PRO A 1 83 ? -9.828 2.321 -1.702 1.00 84.56 83 PRO A C 1
ATOM 663 O O . PRO A 1 83 ? -10.499 1.329 -1.414 1.00 84.56 83 PRO A O 1
ATOM 666 N N . CYS A 1 84 ? -8.639 2.240 -2.288 1.00 82.31 84 CYS A N 1
ATOM 667 C CA . CYS A 1 84 ? -7.898 0.990 -2.349 1.00 82.31 84 CYS A CA 1
ATOM 668 C C . CYS A 1 84 ? -7.509 0.562 -0.923 1.00 82.31 84 CYS A C 1
ATOM 670 O O . CYS A 1 84 ? -7.201 1.406 -0.071 1.00 82.31 84 CYS A O 1
ATOM 672 N N . LEU A 1 85 ? -7.511 -0.744 -0.656 1.00 85.00 85 LEU A N 1
ATOM 673 C CA . LEU A 1 85 ? -7.101 -1.301 0.635 1.00 85.00 85 LEU A CA 1
ATOM 674 C C . LEU A 1 85 ? -5.680 -0.866 1.026 1.00 85.00 85 LEU A C 1
ATOM 676 O O . LEU A 1 85 ? -5.406 -0.591 2.193 1.00 85.00 85 LEU A O 1
ATOM 680 N N . GLU A 1 86 ? -4.798 -0.750 0.041 1.00 82.06 86 GLU A N 1
ATOM 681 C CA . GLU A 1 86 ? -3.420 -0.292 0.173 1.00 82.06 86 GLU A CA 1
ATOM 682 C C . GLU A 1 86 ? -3.334 1.144 0.682 1.00 82.06 86 GLU A C 1
ATOM 684 O O . GLU A 1 86 ? -2.466 1.447 1.495 1.00 82.06 86 GLU A O 1
ATOM 689 N N . ASP A 1 87 ? -4.240 2.021 0.241 1.00 81.31 87 ASP A N 1
ATOM 690 C CA . ASP A 1 87 ? -4.269 3.416 0.687 1.00 81.31 87 ASP A CA 1
ATOM 691 C C . ASP A 1 87 ? -4.669 3.485 2.171 1.00 81.31 87 ASP A C 1
ATOM 693 O O . ASP A 1 87 ? -4.027 4.175 2.968 1.00 81.31 87 ASP A O 1
ATOM 697 N N . ALA A 1 88 ? -5.667 2.688 2.575 1.00 86.62 88 ALA A N 1
ATOM 698 C CA . ALA A 1 88 ? -6.064 2.559 3.978 1.00 86.62 88 ALA A CA 1
ATOM 699 C C . ALA A 1 88 ? -4.951 1.942 4.845 1.00 86.62 88 ALA A C 1
ATOM 701 O O . ALA A 1 88 ? -4.719 2.387 5.969 1.00 86.62 88 ALA A O 1
ATOM 702 N N . LEU A 1 89 ? -4.240 0.940 4.321 1.00 87.88 89 LEU A N 1
ATOM 703 C CA . LEU A 1 89 ? -3.143 0.275 5.021 1.00 87.88 89 LEU A CA 1
ATOM 704 C C . LEU A 1 89 ? -1.935 1.201 5.192 1.00 87.88 89 LEU A C 1
ATOM 706 O O . LEU A 1 89 ? -1.363 1.272 6.277 1.00 87.88 89 LEU A O 1
ATOM 710 N N . HIS A 1 90 ? -1.575 1.935 4.141 1.00 83.19 90 HIS A N 1
ATOM 711 C CA . HIS A 1 90 ? -0.482 2.901 4.167 1.00 83.19 90 HIS A CA 1
ATOM 712 C C . HIS A 1 90 ? -0.745 4.013 5.186 1.00 83.19 90 HIS A C 1
ATOM 714 O O . HIS A 1 90 ? 0.127 4.342 5.988 1.00 83.19 90 HIS A O 1
ATOM 720 N N . CYS A 1 91 ? -1.973 4.534 5.213 1.00 82.75 91 CYS A N 1
ATOM 721 C CA . CYS A 1 91 ? -2.396 5.505 6.215 1.00 82.75 91 CYS A CA 1
ATOM 722 C C . CYS A 1 91 ? -2.317 4.932 7.644 1.00 82.75 91 CYS A C 1
ATOM 724 O O . CYS A 1 91 ? -1.826 5.602 8.552 1.00 82.75 91 CYS A O 1
ATOM 726 N N . ALA A 1 92 ? -2.727 3.675 7.848 1.00 86.88 92 ALA A N 1
ATOM 727 C CA . ALA A 1 92 ? -2.620 3.012 9.147 1.00 86.88 92 ALA A CA 1
ATOM 728 C C . ALA A 1 92 ? -1.165 2.819 9.606 1.00 86.88 92 ALA A C 1
ATOM 730 O O . ALA A 1 92 ? -0.887 3.003 10.789 1.00 86.88 92 ALA A O 1
ATOM 731 N N . PHE A 1 93 ? -0.241 2.484 8.700 1.00 86.12 93 PHE A N 1
ATOM 732 C CA . PHE A 1 93 ? 1.193 2.404 9.009 1.00 86.12 93 PHE A CA 1
ATOM 733 C C . PHE A 1 93 ? 1.756 3.759 9.406 1.00 86.12 93 PHE A C 1
ATOM 735 O O . PHE A 1 93 ? 2.344 3.878 10.473 1.00 86.12 93 PHE A O 1
ATOM 742 N N . TYR A 1 94 ? 1.463 4.799 8.627 1.00 81.62 94 TYR A N 1
ATOM 743 C CA . TYR A 1 94 ? 1.892 6.153 8.959 1.00 81.62 94 TYR A CA 1
ATOM 744 C C . TYR A 1 94 ? 1.405 6.593 10.352 1.00 81.62 94 TYR A C 1
ATOM 746 O O . TYR A 1 94 ? 2.178 7.128 11.143 1.00 81.62 94 TYR A O 1
ATOM 754 N N . MET A 1 95 ? 0.146 6.298 10.698 1.00 80.44 95 MET A N 1
ATOM 755 C CA . MET A 1 95 ? -0.382 6.568 12.041 1.00 80.44 95 MET A CA 1
ATOM 756 C C . MET A 1 95 ? 0.277 5.735 13.130 1.00 80.44 95 MET A C 1
ATOM 758 O O . MET A 1 95 ? 0.503 6.233 14.234 1.00 80.44 95 MET A O 1
ATOM 762 N N . ALA A 1 96 ? 0.559 4.467 12.841 1.00 83.38 96 ALA A N 1
ATOM 763 C CA . ALA A 1 96 ? 1.218 3.599 13.797 1.00 83.38 96 ALA A CA 1
ATOM 764 C C . ALA A 1 96 ? 2.610 4.139 14.146 1.00 83.38 96 ALA A C 1
ATOM 766 O O . ALA A 1 96 ? 2.920 4.268 15.329 1.00 83.38 96 ALA A O 1
ATOM 767 N N . ASP A 1 97 ? 3.379 4.551 13.137 1.00 80.88 97 ASP A N 1
ATOM 768 C CA . ASP A 1 97 ? 4.726 5.102 13.299 1.00 80.88 97 ASP A CA 1
ATOM 769 C C . ASP A 1 97 ? 4.731 6.375 14.149 1.00 80.88 97 ASP A C 1
ATOM 771 O O . ASP A 1 97 ? 5.658 6.604 14.928 1.00 80.88 97 ASP A O 1
ATOM 775 N N . GLN A 1 98 ? 3.685 7.194 14.014 1.00 77.19 98 GLN A N 1
ATOM 776 C CA . GLN A 1 98 ? 3.549 8.454 14.739 1.00 77.19 98 GLN A CA 1
ATOM 777 C C . GLN A 1 98 ? 3.042 8.293 16.178 1.00 77.19 98 GLN A C 1
ATOM 779 O O . GLN A 1 98 ? 3.504 9.015 17.064 1.00 77.19 98 GLN A O 1
ATOM 784 N N . TYR A 1 99 ? 2.078 7.398 16.415 1.00 74.88 99 TYR A N 1
ATOM 785 C CA . TYR A 1 99 ? 1.273 7.419 17.646 1.00 74.88 99 TYR A CA 1
ATOM 786 C C . TYR A 1 99 ? 1.204 6.099 18.407 1.00 74.88 99 TYR A C 1
ATOM 788 O O . TYR A 1 99 ? 0.911 6.111 19.602 1.00 74.88 99 TYR A O 1
ATOM 796 N N . ASP A 1 100 ? 1.438 4.973 17.739 1.00 69.38 100 ASP A N 1
ATOM 797 C CA . ASP A 1 100 ? 1.263 3.651 18.330 1.00 69.38 100 ASP A CA 1
ATOM 798 C C . ASP A 1 100 ? 2.628 3.061 18.693 1.00 69.38 100 ASP A C 1
ATOM 800 O O . ASP A 1 100 ? 2.963 2.940 19.873 1.00 69.38 100 ASP A O 1
ATOM 804 N N . ILE A 1 101 ? 3.435 2.723 17.681 1.00 68.25 101 ILE A N 1
ATOM 805 C CA . ILE A 1 101 ? 4.772 2.134 17.795 1.00 68.25 101 ILE A CA 1
ATOM 806 C C . ILE A 1 101 ? 5.549 2.438 16.504 1.00 68.25 101 ILE A C 1
ATOM 808 O O . ILE A 1 101 ? 5.069 2.110 15.425 1.00 68.25 101 ILE A O 1
ATOM 812 N N . SER A 1 102 ? 6.766 2.984 16.605 1.00 69.38 102 SER A N 1
ATOM 813 C CA . SER A 1 102 ? 7.672 3.140 15.456 1.00 69.38 102 SER A CA 1
ATOM 814 C C . SER A 1 102 ? 8.271 1.777 15.064 1.00 69.38 102 SER A C 1
ATOM 816 O O . SER A 1 102 ? 8.926 1.150 15.904 1.00 69.38 102 SER A O 1
ATOM 818 N N . PRO A 1 103 ? 8.044 1.278 13.836 1.00 65.88 103 PRO A N 1
ATOM 819 C CA . PRO A 1 103 ? 8.688 0.087 13.312 1.00 65.88 103 PRO A CA 1
ATOM 820 C C . PRO A 1 103 ? 10.164 0.384 13.141 1.00 65.88 103 PRO A C 1
ATOM 822 O O . PRO A 1 103 ? 10.559 1.386 12.549 1.00 65.88 103 PRO A O 1
ATOM 825 N N . ASP A 1 104 ? 10.992 -0.488 13.679 1.00 63.84 104 ASP A N 1
ATOM 826 C CA . ASP A 1 104 ? 12.419 -0.411 13.488 1.00 63.84 104 ASP A CA 1
ATOM 827 C C . ASP A 1 104 ? 12.788 -0.821 12.056 1.00 63.84 104 ASP A C 1
ATOM 829 O O . ASP A 1 104 ? 12.412 -1.888 11.567 1.00 63.84 104 ASP A O 1
ATOM 833 N N . GLU A 1 105 ? 13.564 0.030 11.381 1.00 64.75 105 GLU A N 1
ATOM 834 C CA . GLU A 1 105 ? 14.218 -0.297 10.114 1.00 64.75 105 GLU A CA 1
ATOM 835 C C . GLU A 1 105 ? 15.272 -1.378 10.367 1.00 64.75 105 GLU A C 1
ATOM 837 O O . GLU A 1 105 ? 16.438 -1.112 10.660 1.00 64.75 105 GLU A O 1
ATOM 842 N N . GLN A 1 106 ? 14.854 -2.637 10.318 1.00 62.22 106 GLN A N 1
ATOM 843 C CA . GLN A 1 106 ? 15.751 -3.747 10.624 1.00 62.22 106 GLN A CA 1
ATOM 844 C C . GLN A 1 106 ? 16.527 -4.211 9.389 1.00 62.22 106 GLN A C 1
ATOM 846 O O . GLN A 1 106 ? 17.507 -4.938 9.534 1.00 62.22 106 GLN A O 1
ATOM 851 N N . GLY A 1 107 ? 16.077 -3.873 8.171 1.00 68.19 107 GLY A N 1
ATOM 852 C CA . GLY A 1 107 ? 16.635 -4.413 6.920 1.00 68.19 107 GLY A CA 1
ATOM 853 C C . GLY A 1 107 ? 16.502 -5.941 6.787 1.00 68.19 107 GLY A C 1
ATOM 854 O O . GLY A 1 107 ? 16.954 -6.525 5.803 1.00 68.19 107 GLY A O 1
ATOM 855 N N . VAL A 1 108 ? 15.868 -6.594 7.766 1.00 80.94 108 VAL A N 1
ATOM 856 C CA . VAL A 1 108 ? 15.631 -8.033 7.841 1.00 80.94 108 VAL A CA 1
ATOM 857 C C . VAL A 1 108 ? 14.168 -8.279 7.515 1.00 80.94 108 VAL A C 1
ATOM 859 O O . VAL A 1 108 ? 13.287 -7.897 8.275 1.00 80.94 108 VAL A O 1
ATOM 862 N N . TRP A 1 109 ? 13.916 -8.970 6.406 1.00 83.56 109 TRP A N 1
ATOM 863 C CA . TRP A 1 109 ? 12.558 -9.243 5.930 1.00 83.56 109 TRP A CA 1
ATOM 864 C C . TRP A 1 109 ? 11.684 -9.982 6.956 1.00 83.56 109 TRP A C 1
ATOM 866 O O . TRP A 1 109 ? 10.514 -9.643 7.135 1.00 83.56 109 TRP A O 1
ATOM 876 N N . ARG A 1 110 ? 12.231 -11.014 7.614 1.00 88.62 110 ARG A N 1
ATOM 877 C CA . ARG A 1 110 ? 11.463 -11.898 8.500 1.00 88.62 110 ARG A CA 1
ATOM 878 C C . ARG A 1 110 ? 11.741 -11.609 9.967 1.00 88.62 110 ARG A C 1
ATOM 880 O O . ARG A 1 110 ? 12.442 -12.355 10.651 1.00 88.62 110 ARG A O 1
ATOM 887 N N . SER A 1 111 ? 11.149 -10.530 10.445 1.00 88.62 111 SER A N 1
ATOM 888 C CA . SER A 1 111 ? 11.196 -10.102 11.838 1.00 88.62 111 SER A CA 1
ATOM 889 C C . SER A 1 111 ? 9.794 -9.990 12.435 1.00 88.62 111 SER A C 1
ATOM 891 O O . SER A 1 111 ? 8.782 -10.161 11.749 1.00 88.62 111 SER A O 1
ATOM 893 N N . LYS A 1 112 ? 9.727 -9.760 13.748 1.00 90.31 112 LYS A N 1
ATOM 894 C CA . LYS A 1 112 ? 8.459 -9.578 14.449 1.00 90.31 112 LYS A CA 1
ATOM 895 C C . LYS A 1 112 ? 7.950 -8.159 14.213 1.00 90.31 112 LYS A C 1
ATOM 897 O O . LYS A 1 112 ? 8.651 -7.206 14.534 1.00 90.31 112 LYS A O 1
ATOM 902 N N . ALA A 1 113 ? 6.719 -8.022 13.730 1.00 87.06 113 ALA A N 1
ATOM 903 C CA . ALA A 1 113 ? 6.098 -6.721 13.525 1.00 87.06 113 ALA A CA 1
ATOM 904 C C . ALA A 1 113 ? 5.959 -5.981 14.864 1.00 87.06 113 ALA A C 1
ATOM 906 O O . ALA A 1 113 ? 5.440 -6.529 15.846 1.00 87.06 113 ALA A O 1
ATOM 907 N N . ALA A 1 114 ? 6.406 -4.729 14.910 1.00 87.62 114 ALA A N 1
ATOM 908 C CA . ALA A 1 114 ? 6.429 -3.945 16.138 1.00 87.62 114 ALA A CA 1
ATOM 909 C C . ALA A 1 114 ? 5.068 -3.327 16.506 1.00 87.62 114 ALA A C 1
ATOM 911 O O . ALA A 1 114 ? 4.947 -2.814 17.598 1.00 87.62 114 ALA A O 1
ATOM 912 N N . PHE A 1 115 ? 4.020 -3.445 15.686 1.00 88.69 115 PHE A N 1
ATOM 913 C CA . PHE A 1 115 ? 2.731 -2.749 15.879 1.00 88.69 115 PHE A CA 1
ATOM 914 C C . PHE A 1 115 ? 1.871 -3.195 17.076 1.00 88.69 115 PHE A C 1
ATOM 916 O O . PHE A 1 115 ? 2.087 -4.275 17.648 1.00 88.69 115 PHE A O 1
ATOM 923 N N . SER A 1 116 ? 0.838 -2.408 17.418 1.00 90.88 116 SER A N 1
ATOM 924 C CA . SER A 1 116 ? -0.172 -2.797 18.412 1.00 90.88 116 SER A CA 1
ATOM 925 C C . SER A 1 116 ? -0.900 -4.088 18.061 1.00 90.88 116 SER A C 1
ATOM 927 O O . SER A 1 116 ? -0.973 -4.539 16.916 1.00 90.88 116 SER A O 1
ATOM 929 N N . THR A 1 117 ? -1.511 -4.678 19.087 1.00 91.88 117 THR A N 1
ATOM 930 C CA . THR A 1 117 ? -2.373 -5.856 18.967 1.00 91.88 117 THR A CA 1
ATOM 931 C C . THR A 1 117 ? -3.531 -5.640 17.990 1.00 91.88 117 THR A C 1
ATOM 933 O O . THR A 1 117 ? -3.901 -6.573 17.275 1.00 91.88 117 THR A O 1
ATOM 936 N N . GLU A 1 118 ? -4.112 -4.436 17.943 1.00 92.25 118 GLU A N 1
ATOM 937 C CA . GLU A 1 118 ? -5.231 -4.151 17.043 1.00 92.25 118 GLU A CA 1
ATOM 938 C C . GLU A 1 118 ? -4.791 -4.166 15.581 1.00 92.25 118 GLU A C 1
ATOM 940 O O . GLU A 1 118 ? -5.382 -4.909 14.788 1.00 92.25 118 GLU A O 1
ATOM 945 N N . LEU A 1 119 ? -3.724 -3.436 15.241 1.00 92.19 119 LEU A N 1
ATOM 946 C CA . LEU A 1 119 ? -3.197 -3.433 13.882 1.00 92.19 119 LEU A CA 1
ATOM 947 C C . LEU A 1 119 ? -2.680 -4.823 13.494 1.00 92.19 119 LEU A C 1
ATOM 949 O O . LEU A 1 119 ? -3.042 -5.330 12.436 1.00 92.19 119 LEU A O 1
ATOM 953 N N . LYS A 1 120 ? -1.957 -5.519 14.385 1.00 93.69 120 LYS A N 1
ATOM 954 C CA . LYS A 1 120 ? -1.518 -6.912 14.167 1.00 93.69 120 LYS A CA 1
ATOM 955 C C . LYS A 1 120 ? -2.664 -7.849 13.806 1.00 93.69 120 LYS A C 1
ATOM 957 O O . LYS A 1 120 ? -2.510 -8.683 12.919 1.00 93.69 120 LYS A O 1
ATOM 962 N N . ARG A 1 121 ? -3.828 -7.713 14.445 1.00 94.38 121 ARG A N 1
ATOM 963 C CA . ARG A 1 121 ? -5.006 -8.522 14.101 1.00 94.38 121 ARG A CA 1
ATOM 964 C C . ARG A 1 121 ? -5.461 -8.272 12.660 1.00 94.38 121 ARG A C 1
ATOM 966 O O . ARG A 1 121 ? -5.844 -9.221 11.983 1.00 94.38 121 ARG A O 1
ATOM 973 N N . ILE A 1 122 ? -5.426 -7.024 12.194 1.00 94.44 122 ILE A N 1
ATOM 974 C CA . ILE A 1 122 ? -5.775 -6.673 10.809 1.00 94.44 122 ILE A CA 1
ATOM 975 C C . ILE A 1 122 ? -4.715 -7.225 9.846 1.00 94.44 122 ILE A C 1
ATOM 977 O O . ILE A 1 122 ? -5.063 -7.918 8.894 1.00 94.44 122 ILE A O 1
ATOM 981 N N . LEU A 1 123 ? -3.428 -7.016 10.137 1.00 93.50 123 LEU A N 1
ATOM 982 C CA . LEU A 1 123 ? -2.317 -7.523 9.321 1.00 93.50 123 LEU A CA 1
ATOM 983 C C . LEU A 1 123 ? -2.299 -9.050 9.227 1.00 93.50 123 LEU A C 1
ATOM 985 O O . LEU A 1 123 ? -1.970 -9.600 8.179 1.00 93.50 123 LEU A O 1
ATOM 989 N N . ASN A 1 124 ? -2.678 -9.745 10.300 1.00 93.62 124 ASN A N 1
ATOM 990 C CA . ASN A 1 124 ? -2.785 -11.198 10.297 1.00 93.62 124 ASN A CA 1
ATOM 991 C C . ASN A 1 124 ? -3.949 -11.685 9.428 1.00 93.62 124 ASN A C 1
ATOM 993 O O . ASN A 1 124 ? -3.793 -12.669 8.711 1.00 93.62 124 ASN A O 1
ATOM 997 N N . ARG A 1 125 ? -5.091 -10.979 9.437 1.00 92.50 125 ARG A N 1
ATOM 998 C CA . ARG A 1 125 ? -6.207 -11.267 8.516 1.00 92.50 125 ARG A CA 1
ATOM 999 C C . ARG A 1 125 ? -5.802 -11.071 7.059 1.00 92.50 125 ARG A C 1
ATOM 1001 O O . ARG A 1 125 ? -6.187 -11.873 6.222 1.00 92.50 125 ARG A O 1
ATOM 1008 N N . LEU A 1 126 ? -4.983 -10.057 6.789 1.00 89.88 126 LEU A N 1
ATOM 1009 C CA . LEU A 1 126 ? -4.371 -9.839 5.480 1.00 89.88 126 LEU A CA 1
ATOM 1010 C C . LEU A 1 126 ? -3.271 -10.864 5.159 1.00 89.88 126 LEU A C 1
ATOM 1012 O O . LEU A 1 126 ? -2.740 -10.857 4.065 1.00 89.88 126 LEU A O 1
ATOM 1016 N N . GLY A 1 127 ? -2.853 -11.722 6.091 1.00 91.44 127 GLY A N 1
ATOM 1017 C CA . GLY A 1 127 ? -1.729 -12.637 5.871 1.00 91.44 127 GLY A CA 1
ATOM 1018 C C . GLY A 1 127 ? -0.368 -11.944 5.724 1.00 91.44 127 GLY A C 1
ATOM 1019 O O . GLY A 1 127 ? 0.614 -12.606 5.391 1.00 91.44 127 GLY A O 1
ATOM 1020 N N . LEU A 1 128 ? -0.281 -10.637 6.002 1.00 91.44 128 LEU A N 1
ATOM 1021 C CA . LEU A 1 128 ? 0.971 -9.870 6.011 1.00 91.44 128 LEU A CA 1
ATOM 1022 C C . LEU A 1 128 ? 1.881 -10.303 7.164 1.00 91.44 128 LEU A C 1
ATOM 1024 O O . LEU A 1 128 ? 3.102 -10.268 7.039 1.00 91.44 128 LEU A O 1
ATOM 1028 N N . ILE A 1 129 ? 1.284 -10.746 8.272 1.00 93.81 129 ILE A N 1
ATOM 1029 C CA . ILE A 1 129 ? 1.999 -11.366 9.388 1.00 93.81 129 ILE A CA 1
ATOM 1030 C C . ILE A 1 129 ? 1.394 -12.726 9.735 1.00 93.81 129 ILE A C 1
ATOM 1032 O O . ILE A 1 129 ? 0.187 -12.943 9.597 1.00 93.81 129 ILE A O 1
ATOM 1036 N N . ASP A 1 130 ? 2.222 -13.639 10.232 1.00 95.19 130 ASP A N 1
ATOM 1037 C CA . ASP A 1 130 ? 1.773 -14.923 10.760 1.00 95.19 130 ASP A CA 1
ATOM 1038 C C . ASP A 1 130 ? 1.149 -14.797 12.164 1.00 95.19 130 ASP A C 1
ATOM 1040 O O . ASP A 1 130 ? 0.991 -13.705 12.718 1.00 95.19 130 ASP A O 1
ATOM 1044 N N . ARG A 1 131 ? 0.738 -15.935 12.739 1.00 94.25 131 ARG A N 1
ATOM 1045 C CA . ARG A 1 131 ? 0.075 -15.989 14.056 1.00 94.25 131 ARG A CA 1
ATOM 1046 C C . ARG A 1 131 ? 0.978 -15.544 15.206 1.00 94.25 131 ARG A C 1
ATOM 1048 O O . ARG A 1 131 ? 0.462 -15.098 16.228 1.00 94.25 131 ARG A O 1
ATOM 1055 N N . ASP A 1 132 ? 2.290 -15.661 15.036 1.00 94.50 132 ASP A N 1
ATOM 1056 C CA . ASP A 1 132 ? 3.292 -15.270 16.029 1.00 94.50 132 ASP A CA 1
ATOM 1057 C C . ASP A 1 132 ? 3.711 -13.794 15.862 1.00 94.50 132 ASP A C 1
ATOM 1059 O O . ASP A 1 132 ? 4.445 -13.232 16.688 1.00 94.50 132 ASP A O 1
ATOM 1063 N N . GLY A 1 133 ? 3.177 -13.140 14.825 1.00 92.62 133 GLY A N 1
ATOM 1064 C CA . GLY A 1 133 ? 3.385 -11.739 14.500 1.00 92.62 133 GLY A CA 1
ATOM 1065 C C . GLY A 1 133 ? 4.638 -11.485 13.672 1.00 92.62 133 GLY A C 1
ATOM 1066 O O . GLY A 1 133 ? 5.111 -10.349 13.662 1.00 92.62 133 GLY A O 1
ATOM 1067 N N . PHE A 1 134 ? 5.194 -12.507 13.017 1.00 93.00 134 PHE A N 1
ATOM 1068 C CA . PHE A 1 134 ? 6.307 -12.332 12.089 1.00 93.00 134 PHE A CA 1
ATOM 1069 C C . PHE A 1 134 ? 5.806 -11.969 10.701 1.00 93.00 134 PHE A C 1
ATOM 1071 O O . PHE A 1 134 ? 4.818 -12.525 10.222 1.00 93.00 134 PHE A O 1
ATOM 1078 N N . TRP A 1 135 ? 6.520 -11.064 10.044 1.00 92.12 135 TRP A N 1
ATOM 1079 C CA . TRP A 1 135 ? 6.284 -10.716 8.650 1.00 92.12 135 TRP A CA 1
ATOM 1080 C C . TRP A 1 135 ? 6.359 -11.933 7.722 1.00 92.12 135 TRP A C 1
ATOM 1082 O O . TRP A 1 135 ? 7.212 -12.811 7.880 1.00 92.12 135 TRP A O 1
ATOM 1092 N N . THR A 1 136 ? 5.463 -11.974 6.736 1.00 91.62 136 THR A N 1
ATOM 1093 C CA . THR A 1 136 ? 5.411 -13.014 5.698 1.00 91.62 136 THR A CA 1
ATOM 1094 C C . THR A 1 136 ? 5.948 -12.494 4.363 1.00 91.62 136 THR A C 1
ATOM 1096 O O . THR A 1 136 ? 6.248 -11.309 4.203 1.00 91.62 136 THR A O 1
ATOM 1099 N N . GLU A 1 137 ? 6.052 -13.363 3.360 1.00 88.56 137 GLU A N 1
ATOM 1100 C CA . GLU A 1 137 ? 6.458 -12.966 2.003 1.00 88.56 137 GLU A CA 1
ATOM 1101 C C . GLU A 1 137 ? 5.488 -11.962 1.359 1.00 88.56 137 GLU A C 1
ATOM 1103 O O . GLU A 1 137 ? 5.918 -11.056 0.649 1.00 88.56 137 GLU A O 1
ATOM 1108 N N . TYR A 1 138 ? 4.194 -12.053 1.682 1.00 87.25 138 TYR A N 1
ATOM 1109 C CA . TYR A 1 138 ? 3.157 -11.153 1.169 1.00 87.25 138 TYR A CA 1
ATOM 1110 C C . TYR A 1 138 ? 3.328 -9.713 1.659 1.00 87.25 138 TYR A C 1
ATOM 1112 O O . TYR A 1 138 ? 2.793 -8.785 1.060 1.00 87.25 138 TYR A O 1
ATOM 1120 N N . SER A 1 139 ? 4.094 -9.510 2.733 1.00 89.19 139 SER A N 1
ATOM 1121 C CA . SER A 1 139 ? 4.362 -8.181 3.277 1.00 89.19 139 SER A CA 1
ATOM 1122 C C . SER A 1 139 ? 5.541 -7.454 2.641 1.00 89.19 139 SER A C 1
ATOM 1124 O O . SER A 1 139 ? 5.681 -6.253 2.856 1.00 89.19 139 SER A O 1
ATOM 1126 N N . VAL A 1 140 ? 6.369 -8.132 1.840 1.00 89.50 140 VAL A N 1
ATOM 1127 C CA . VAL A 1 140 ? 7.552 -7.515 1.216 1.00 89.50 140 VAL A CA 1
ATOM 1128 C C . VAL A 1 140 ? 7.209 -6.202 0.495 1.00 89.50 140 VAL A C 1
ATOM 1130 O O . VAL A 1 140 ? 7.873 -5.206 0.776 1.00 89.50 140 VAL A O 1
ATOM 1133 N N . PRO A 1 141 ? 6.159 -6.114 -0.347 1.00 86.62 141 PRO A N 1
ATOM 1134 C CA . PRO A 1 141 ? 5.865 -4.873 -1.059 1.00 86.62 141 PRO A CA 1
ATOM 1135 C C . PRO A 1 141 ? 5.457 -3.721 -0.127 1.00 86.62 141 PRO A C 1
ATOM 1137 O O . PRO A 1 141 ? 5.928 -2.600 -0.312 1.00 86.62 141 PRO A O 1
ATOM 1140 N N . VAL A 1 142 ? 4.637 -3.980 0.904 1.00 85.94 142 VAL A N 1
ATOM 1141 C CA . VAL A 1 142 ? 4.253 -2.920 1.861 1.00 85.94 142 VAL A CA 1
ATOM 1142 C C . VAL A 1 142 ? 5.426 -2.475 2.720 1.00 85.94 142 VAL A C 1
ATOM 1144 O O . VAL A 1 142 ? 5.530 -1.292 3.025 1.00 85.94 142 VAL A O 1
ATOM 1147 N N . GLN A 1 143 ? 6.328 -3.393 3.077 1.00 87.94 143 GLN A N 1
ATOM 1148 C CA . GLN A 1 143 ? 7.524 -3.054 3.841 1.00 87.94 143 GLN A CA 1
ATOM 1149 C C . GLN A 1 143 ? 8.522 -2.238 3.007 1.00 87.94 143 GLN A C 1
ATOM 1151 O O . GLN A 1 143 ? 9.126 -1.309 3.533 1.00 87.94 143 GLN A O 1
ATOM 1156 N N . LEU A 1 144 ? 8.669 -2.535 1.708 1.00 86.62 144 LEU A N 1
ATOM 1157 C CA . LEU A 1 144 ? 9.497 -1.735 0.794 1.00 86.62 144 LEU A CA 1
ATOM 1158 C C . LEU A 1 144 ? 8.953 -0.311 0.635 1.00 86.62 144 LEU A C 1
ATOM 1160 O O . LEU A 1 144 ? 9.724 0.646 0.621 1.00 86.62 144 LEU A O 1
ATOM 1164 N N . ARG A 1 145 ? 7.628 -0.173 0.522 1.00 83.62 145 ARG A N 1
ATOM 1165 C CA . ARG A 1 145 ? 6.958 1.125 0.383 1.00 83.62 145 ARG A CA 1
ATOM 1166 C C . ARG A 1 145 ? 7.005 1.949 1.669 1.00 83.62 145 ARG A C 1
ATOM 1168 O O . ARG A 1 145 ? 7.250 3.147 1.602 1.00 83.62 145 ARG A O 1
ATOM 1175 N N . GLY A 1 146 ? 6.798 1.305 2.817 1.00 80.44 146 GLY A N 1
ATOM 1176 C CA . GLY A 1 146 ? 6.901 1.931 4.138 1.00 80.44 146 GLY A CA 1
ATOM 1177 C C . GLY A 1 146 ? 8.337 2.223 4.586 1.00 80.44 146 GLY A C 1
ATOM 1178 O O . GLY A 1 146 ? 8.525 2.779 5.656 1.00 80.44 146 GLY A O 1
ATOM 1179 N N . GLY A 1 147 ? 9.354 1.839 3.804 1.00 81.88 147 GLY A N 1
ATOM 1180 C CA . GLY A 1 147 ? 10.766 2.059 4.139 1.00 81.88 147 GLY A CA 1
ATOM 1181 C C . GLY A 1 147 ? 11.360 1.059 5.139 1.00 81.88 147 GLY A C 1
ATOM 1182 O O . GLY A 1 147 ? 12.568 1.056 5.343 1.00 81.88 147 GLY A O 1
ATOM 1183 N N . TYR A 1 148 ? 10.561 0.150 5.702 1.00 84.75 148 TYR A N 1
ATOM 1184 C CA . TYR A 1 148 ? 11.017 -0.857 6.672 1.00 84.75 148 TYR A CA 1
ATOM 1185 C C . TYR A 1 148 ? 11.949 -1.911 6.061 1.00 84.75 148 TYR A C 1
ATOM 1187 O O . TYR A 1 148 ? 12.745 -2.542 6.763 1.00 84.75 148 TYR A O 1
ATOM 1195 N N . LEU A 1 149 ? 11.845 -2.111 4.744 1.00 87.81 149 LEU A N 1
ATOM 1196 C CA . LEU A 1 149 ? 12.670 -3.037 3.984 1.00 87.81 149 LEU A CA 1
ATOM 1197 C C . LEU A 1 149 ? 13.382 -2.310 2.840 1.00 87.81 149 LEU A C 1
ATOM 1199 O O . LEU A 1 149 ? 12.804 -1.474 2.145 1.00 87.81 149 LEU A O 1
ATOM 1203 N N . ILE A 1 150 ? 14.644 -2.667 2.602 1.00 86.00 150 ILE A N 1
ATOM 1204 C CA . ILE A 1 150 ? 15.464 -2.085 1.536 1.00 86.00 150 ILE A CA 1
ATOM 1205 C C . ILE A 1 150 ? 15.590 -3.092 0.387 1.00 86.00 150 ILE A C 1
ATOM 1207 O O . ILE A 1 150 ? 15.832 -4.279 0.596 1.00 86.00 150 ILE A O 1
ATOM 1211 N N . ALA A 1 151 ? 15.453 -2.583 -0.833 1.00 83.56 151 ALA A N 1
ATOM 1212 C CA . ALA A 1 151 ? 15.731 -3.270 -2.090 1.00 83.56 151 ALA A CA 1
ATOM 1213 C C . ALA A 1 151 ? 16.545 -2.280 -2.921 1.00 83.56 151 ALA A C 1
ATOM 1215 O O . ALA A 1 151 ? 16.007 -1.252 -3.318 1.00 83.56 151 ALA A O 1
ATOM 1216 N N . ASP A 1 152 ? 17.845 -2.514 -3.032 1.00 80.69 152 ASP A N 1
ATOM 1217 C CA . ASP A 1 152 ? 18.818 -1.594 -3.636 1.00 80.69 152 ASP A CA 1
ATOM 1218 C C . ASP A 1 152 ? 19.921 -2.418 -4.317 1.00 80.69 152 ASP A C 1
ATOM 1220 O O . ASP A 1 152 ? 21.111 -2.280 -4.029 1.00 80.69 152 ASP A O 1
ATOM 1224 N N . GLY A 1 153 ? 19.494 -3.410 -5.111 1.00 76.88 153 GLY A N 1
ATOM 1225 C CA . GLY A 1 153 ? 20.383 -4.385 -5.743 1.00 76.88 153 GLY A CA 1
ATOM 1226 C C . GLY A 1 153 ? 21.308 -5.038 -4.716 1.00 76.88 153 GLY A C 1
ATOM 1227 O O . GLY A 1 153 ? 20.851 -5.585 -3.714 1.00 76.88 153 GLY A O 1
ATOM 1228 N N . ASP A 1 154 ? 22.618 -4.907 -4.904 1.00 73.50 154 ASP A N 1
ATOM 1229 C CA . ASP A 1 154 ? 23.650 -5.544 -4.073 1.00 73.50 154 ASP A CA 1
ATOM 1230 C C . ASP A 1 154 ? 23.569 -5.229 -2.568 1.00 73.50 154 ASP A C 1
ATOM 1232 O O . ASP A 1 154 ? 24.105 -5.977 -1.749 1.00 73.50 154 ASP A O 1
ATOM 1236 N N . ARG A 1 155 ? 22.933 -4.113 -2.187 1.00 77.25 155 ARG A N 1
ATOM 1237 C CA . ARG A 1 155 ? 22.816 -3.671 -0.783 1.00 77.25 155 ARG A CA 1
ATOM 1238 C C . ARG A 1 155 ? 21.446 -3.944 -0.168 1.00 77.25 155 ARG A C 1
ATOM 1240 O O . ARG A 1 155 ? 21.289 -3.803 1.045 1.00 77.25 155 ARG A O 1
ATOM 1247 N N . GLY A 1 156 ? 20.462 -4.302 -0.991 1.00 81.75 156 GLY A N 1
ATOM 1248 C CA . GLY A 1 156 ? 19.119 -4.650 -0.544 1.00 81.75 156 GLY A CA 1
ATOM 1249 C C . GLY A 1 156 ? 19.046 -6.043 0.072 1.00 81.75 156 GLY A C 1
ATOM 1250 O O . GLY A 1 156 ? 19.931 -6.878 -0.108 1.00 81.75 156 GLY A O 1
ATOM 1251 N N . CYS A 1 157 ? 17.953 -6.317 0.780 1.00 88.94 157 CYS A N 1
ATOM 1252 C CA . CYS A 1 157 ? 17.654 -7.688 1.173 1.00 88.94 157 CYS A CA 1
ATOM 1253 C C . CYS A 1 157 ? 17.253 -8.520 -0.059 1.00 88.94 157 CYS A C 1
ATOM 1255 O O . CYS A 1 157 ? 16.591 -8.028 -0.978 1.00 88.94 157 CYS A O 1
ATOM 1257 N N . GLU A 1 158 ? 17.603 -9.805 -0.047 1.00 90.81 158 GLU A N 1
ATOM 1258 C CA . GLU A 1 158 ? 17.338 -10.731 -1.155 1.00 90.81 158 GLU A CA 1
ATOM 1259 C C . GLU A 1 158 ? 15.849 -10.776 -1.534 1.00 90.81 158 GLU A C 1
ATOM 1261 O O . GLU A 1 158 ? 15.499 -10.698 -2.709 1.00 90.81 158 GLU A O 1
ATOM 1266 N N . GLN A 1 159 ? 14.952 -10.832 -0.544 1.00 90.75 159 GLN A N 1
ATOM 1267 C CA . GLN A 1 159 ? 13.507 -10.908 -0.787 1.00 90.75 159 GLN A CA 1
ATOM 1268 C C . GLN A 1 159 ? 12.952 -9.623 -1.397 1.00 90.75 159 GLN A C 1
ATOM 1270 O O . GLN A 1 159 ? 12.066 -9.677 -2.251 1.00 90.75 159 GLN A O 1
ATOM 1275 N N . GLY A 1 160 ? 13.482 -8.474 -0.978 1.00 89.69 160 GLY A N 1
ATOM 1276 C CA . GLY A 1 160 ? 13.129 -7.179 -1.540 1.00 89.69 160 GLY A CA 1
ATOM 1277 C C . GLY A 1 160 ? 13.551 -7.081 -3.002 1.00 89.69 160 GLY A C 1
ATOM 1278 O O . GLY A 1 160 ? 12.719 -6.767 -3.851 1.00 89.69 160 GLY A O 1
ATOM 1279 N N . ASN A 1 161 ? 14.806 -7.426 -3.300 1.00 90.50 161 ASN A N 1
ATOM 1280 C CA . ASN A 1 161 ? 15.334 -7.431 -4.666 1.00 90.50 161 ASN A CA 1
ATOM 1281 C C . ASN A 1 161 ? 14.539 -8.378 -5.568 1.00 90.50 161 ASN A C 1
ATOM 1283 O O . ASN A 1 161 ? 14.036 -7.960 -6.608 1.00 90.50 161 ASN A O 1
ATOM 1287 N N . HIS A 1 162 ? 14.318 -9.617 -5.120 1.00 90.44 162 HIS A N 1
ATOM 1288 C CA . HIS A 1 162 ? 13.540 -10.597 -5.872 1.00 90.44 162 HIS A CA 1
ATOM 1289 C C . HIS A 1 162 ? 12.104 -10.117 -6.141 1.00 90.44 162 HIS A C 1
ATOM 1291 O O . HIS A 1 162 ? 11.552 -10.333 -7.222 1.00 90.44 162 HIS A O 1
ATOM 1297 N N . CYS A 1 163 ? 11.484 -9.435 -5.171 1.00 89.19 163 CYS A N 1
ATOM 1298 C CA . CYS A 1 163 ? 10.168 -8.837 -5.359 1.00 89.19 163 CYS A CA 1
ATOM 1299 C C . CYS A 1 163 ? 10.187 -7.745 -6.437 1.00 89.19 163 CYS A C 1
ATOM 1301 O O . CYS A 1 163 ? 9.324 -7.763 -7.315 1.00 89.19 163 CYS A O 1
ATOM 1303 N N . VAL A 1 164 ? 11.157 -6.827 -6.390 1.00 89.12 164 VAL A N 1
ATOM 1304 C CA . VAL A 1 164 ? 11.312 -5.745 -7.379 1.00 89.12 164 VAL A CA 1
ATOM 1305 C C . VAL A 1 164 ? 11.549 -6.312 -8.780 1.00 89.12 164 VAL A C 1
ATOM 1307 O O . VAL A 1 164 ? 10.844 -5.931 -9.713 1.00 89.12 164 VAL A O 1
ATOM 1310 N N . GLU A 1 165 ? 12.465 -7.271 -8.928 1.00 88.31 165 GLU A N 1
ATOM 1311 C CA . GLU A 1 165 ? 12.765 -7.931 -10.205 1.00 88.31 165 GLU A CA 1
ATOM 1312 C C . GLU A 1 165 ? 11.534 -8.619 -10.798 1.00 88.31 165 GLU A C 1
ATOM 1314 O O . GLU A 1 165 ? 11.193 -8.412 -11.965 1.00 88.31 165 GLU A O 1
ATOM 1319 N N . ARG A 1 166 ? 10.820 -9.408 -9.987 1.00 86.12 166 ARG A N 1
ATOM 1320 C CA . ARG A 1 166 ? 9.604 -10.100 -10.428 1.00 86.12 166 ARG A CA 1
ATOM 1321 C C . ARG A 1 166 ? 8.529 -9.111 -10.878 1.00 86.12 166 ARG A C 1
ATOM 1323 O O . ARG A 1 166 ? 7.889 -9.338 -11.907 1.00 86.12 166 ARG A O 1
ATOM 1330 N N . LEU A 1 167 ? 8.330 -8.026 -10.127 1.00 82.56 167 LEU A N 1
ATOM 1331 C CA . LEU A 1 167 ? 7.368 -6.983 -10.483 1.00 82.56 167 LEU A CA 1
ATOM 1332 C C . LEU A 1 167 ? 7.766 -6.294 -11.793 1.00 82.56 167 LEU A C 1
ATOM 1334 O O . LEU A 1 167 ? 6.932 -6.204 -12.696 1.00 82.56 167 LEU A O 1
ATOM 1338 N N . ALA A 1 168 ? 9.033 -5.905 -11.944 1.00 83.56 168 ALA A N 1
ATOM 1339 C CA . ALA A 1 168 ? 9.560 -5.311 -13.172 1.00 83.56 168 ALA A CA 1
ATOM 1340 C C . ALA A 1 168 ? 9.319 -6.211 -14.396 1.00 83.56 168 ALA A C 1
ATOM 1342 O O . ALA A 1 168 ? 8.764 -5.759 -15.398 1.00 83.56 168 ALA A O 1
ATOM 1343 N N . LEU A 1 169 ? 9.641 -7.505 -14.294 1.00 82.12 169 LEU A N 1
ATOM 1344 C CA . LEU A 1 169 ? 9.430 -8.472 -15.377 1.00 82.12 169 LEU A CA 1
ATOM 1345 C C . LEU A 1 169 ? 7.947 -8.629 -15.742 1.00 82.12 169 LEU A C 1
ATOM 1347 O O . LEU A 1 169 ? 7.592 -8.588 -16.922 1.00 82.12 169 LEU A O 1
ATOM 1351 N N . SER A 1 170 ? 7.070 -8.764 -14.740 1.00 77.38 170 SER A N 1
ATOM 1352 C CA . SER A 1 170 ? 5.624 -8.902 -14.974 1.00 77.38 170 SER A CA 1
ATOM 1353 C C . SER A 1 170 ? 5.024 -7.669 -15.658 1.00 77.38 170 SER A C 1
ATOM 1355 O O . SER A 1 170 ? 4.166 -7.787 -16.531 1.00 77.38 170 SER A O 1
ATOM 1357 N N . THR A 1 171 ? 5.551 -6.490 -15.331 1.00 76.12 171 THR A N 1
ATOM 1358 C CA . THR A 1 171 ? 5.097 -5.204 -15.860 1.00 76.12 171 THR A CA 1
ATOM 1359 C C . THR A 1 171 ? 5.384 -5.048 -17.351 1.00 76.12 171 THR A C 1
ATOM 1361 O O . THR A 1 171 ? 4.584 -4.459 -18.077 1.00 76.12 171 THR A O 1
ATOM 1364 N N . ILE A 1 172 ? 6.500 -5.604 -17.827 1.00 76.00 172 ILE A N 1
ATOM 1365 C CA . ILE A 1 172 ? 6.918 -5.497 -19.230 1.00 76.00 172 ILE A CA 1
ATOM 1366 C C . ILE A 1 172 ? 6.071 -6.392 -20.140 1.00 76.00 172 ILE A C 1
ATOM 1368 O O . ILE A 1 172 ? 5.708 -5.969 -21.239 1.00 76.00 172 ILE A O 1
ATOM 1372 N N . SER A 1 173 ? 5.747 -7.608 -19.685 1.00 70.75 173 SER A N 1
ATOM 1373 C CA . SER A 1 173 ? 5.139 -8.645 -20.532 1.00 70.75 173 SER A CA 1
ATOM 1374 C C . SER A 1 173 ? 3.813 -8.228 -21.186 1.00 70.75 173 SER A C 1
ATOM 1376 O O . SER A 1 173 ? 3.607 -8.518 -22.363 1.00 70.75 173 SER A O 1
ATOM 1378 N N . ASP A 1 174 ? 2.986 -7.452 -20.479 1.00 71.81 174 ASP A N 1
ATOM 1379 C CA . ASP A 1 174 ? 1.647 -7.042 -20.929 1.00 71.81 174 ASP A CA 1
ATOM 1380 C C . ASP A 1 174 ? 1.496 -5.512 -21.095 1.00 71.81 174 ASP A C 1
ATOM 1382 O O . ASP A 1 174 ? 0.383 -4.987 -21.088 1.00 71.81 174 ASP A O 1
ATOM 1386 N N . MET A 1 175 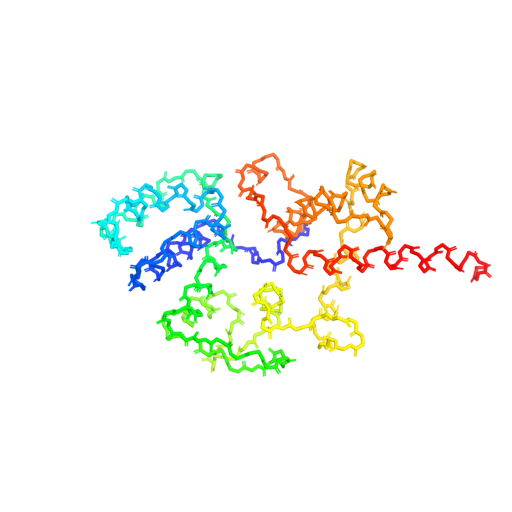? 2.602 -4.762 -21.210 1.00 80.44 175 MET A N 1
ATOM 1387 C CA . MET A 1 175 ? 2.591 -3.289 -21.176 1.00 80.44 175 MET A CA 1
ATOM 1388 C C . MET A 1 175 ? 1.807 -2.637 -22.342 1.00 80.44 175 MET A C 1
ATOM 1390 O O . MET A 1 175 ? 2.146 -2.873 -23.508 1.00 80.44 175 MET A O 1
ATOM 1394 N N . PRO A 1 176 ? 0.825 -1.743 -22.075 1.00 80.94 176 PRO A N 1
ATOM 1395 C CA . PRO A 1 176 ? 0.145 -0.951 -23.088 1.00 80.94 176 PRO A CA 1
ATOM 1396 C C . PRO A 1 176 ? 1.103 -0.032 -23.837 1.00 80.94 176 PRO A C 1
ATOM 1398 O O . PRO A 1 176 ? 1.997 0.576 -23.252 1.00 80.94 176 PRO A O 1
ATOM 1401 N N . GLU A 1 177 ? 0.839 0.167 -25.125 1.00 81.44 177 GLU A N 1
ATOM 1402 C CA . GLU A 1 177 ? 1.677 0.986 -26.006 1.00 81.44 177 GLU A CA 1
ATOM 1403 C C . GLU A 1 177 ? 1.870 2.429 -25.508 1.00 81.44 177 GLU A C 1
ATOM 1405 O O . GLU A 1 177 ? 2.936 3.018 -25.661 1.00 81.44 177 GLU A O 1
ATOM 1410 N N . ALA A 1 178 ? 0.851 3.004 -24.867 1.00 75.94 178 ALA A N 1
ATOM 1411 C CA . ALA A 1 178 ? 0.947 4.337 -24.276 1.00 75.94 178 ALA A CA 1
ATOM 1412 C C . ALA A 1 178 ? 1.952 4.400 -23.110 1.00 75.94 178 ALA A C 1
ATOM 1414 O O . ALA A 1 178 ? 2.637 5.408 -22.961 1.00 75.94 178 ALA A O 1
ATOM 1415 N N . ALA A 1 179 ? 2.058 3.334 -22.310 1.00 77.88 179 ALA A N 1
ATOM 1416 C CA . ALA A 1 179 ? 3.017 3.244 -21.211 1.00 77.88 179 ALA A CA 1
ATOM 1417 C C . ALA A 1 179 ? 4.443 3.009 -21.733 1.00 77.88 179 ALA A C 1
ATOM 1419 O O . ALA A 1 179 ? 5.372 3.647 -21.246 1.00 77.88 179 ALA A O 1
ATOM 1420 N N . LYS A 1 180 ? 4.599 2.184 -22.781 1.00 78.06 180 LYS A N 1
ATOM 1421 C CA . LYS A 1 180 ? 5.892 1.966 -23.456 1.00 78.06 180 LYS A CA 1
ATOM 1422 C C . LYS A 1 180 ? 6.497 3.269 -23.956 1.00 78.06 180 LYS A C 1
ATOM 1424 O O . LYS A 1 180 ? 7.628 3.574 -23.625 1.00 78.06 180 LYS A O 1
ATOM 1429 N N . LYS A 1 181 ? 5.707 4.094 -24.650 1.00 76.44 181 LYS A N 1
ATOM 1430 C CA . LYS A 1 181 ? 6.175 5.393 -25.160 1.00 76.44 181 LYS A CA 1
ATOM 1431 C C . LYS A 1 181 ? 6.688 6.328 -24.065 1.00 76.44 181 LYS A C 1
ATOM 1433 O O . LYS A 1 181 ? 7.636 7.061 -24.304 1.00 76.44 181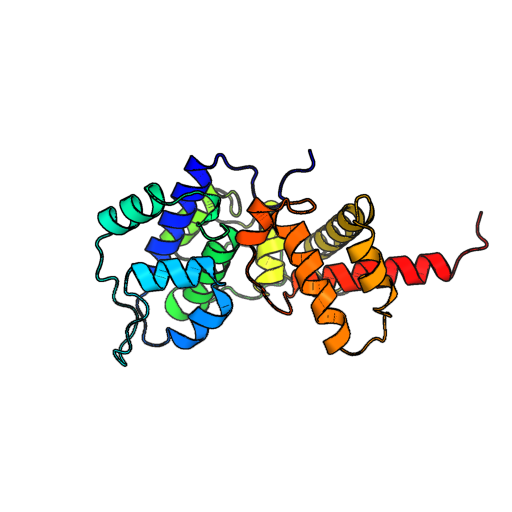 LYS A O 1
ATOM 1438 N N . LEU A 1 182 ? 6.063 6.325 -22.888 1.00 74.56 182 LEU A N 1
ATOM 1439 C CA . LEU A 1 182 ? 6.509 7.145 -21.756 1.00 74.56 182 LEU A CA 1
ATOM 1440 C C . LEU A 1 182 ? 7.794 6.598 -21.130 1.00 74.56 182 LEU A C 1
ATOM 1442 O O . LEU A 1 182 ? 8.674 7.374 -20.759 1.00 74.56 182 LEU A O 1
ATOM 1446 N N . LEU A 1 183 ? 7.915 5.272 -21.063 1.00 75.56 183 LEU A N 1
ATOM 1447 C CA . LEU A 1 183 ? 9.137 4.610 -20.629 1.00 75.56 183 LEU A CA 1
ATOM 1448 C C . LEU A 1 183 ? 10.292 4.867 -21.608 1.00 75.56 183 LEU A C 1
ATOM 1450 O O . LEU A 1 183 ? 11.370 5.218 -21.161 1.00 75.56 183 LEU A O 1
ATOM 1454 N N . ASP A 1 184 ? 10.058 4.792 -22.920 1.00 72.81 184 ASP A N 1
ATOM 1455 C CA . ASP A 1 184 ? 11.070 5.061 -23.956 1.00 72.81 184 ASP A CA 1
ATOM 1456 C C . ASP A 1 184 ? 11.564 6.519 -23.936 1.00 72.81 184 ASP A C 1
ATOM 1458 O O . ASP A 1 184 ? 12.684 6.811 -24.350 1.00 72.81 184 ASP A O 1
ATOM 1462 N N . MET A 1 185 ? 10.727 7.448 -23.462 1.00 69.69 185 MET A N 1
ATOM 1463 C CA . MET A 1 185 ? 11.122 8.838 -23.217 1.00 69.69 185 MET A CA 1
ATOM 1464 C C . MET A 1 185 ? 11.930 9.008 -21.924 1.00 69.69 185 MET A C 1
ATOM 1466 O O . MET A 1 185 ? 12.608 10.019 -21.771 1.00 69.69 185 MET A O 1
ATOM 1470 N N . SER A 1 186 ? 11.835 8.053 -20.998 1.00 66.81 186 SER A N 1
ATOM 1471 C CA . SER A 1 186 ? 12.540 8.068 -19.720 1.00 66.81 186 SER A CA 1
ATOM 1472 C C . SER A 1 186 ? 13.870 7.334 -19.878 1.00 66.81 186 SER A C 1
ATOM 1474 O O . SER A 1 186 ? 13.932 6.116 -19.745 1.00 66.81 186 SER A O 1
ATOM 1476 N N . ASP A 1 187 ? 14.958 8.052 -20.150 1.00 61.03 187 ASP A N 1
ATOM 1477 C CA . ASP A 1 187 ? 16.286 7.440 -20.097 1.00 61.03 187 ASP A CA 1
ATOM 1478 C C . ASP A 1 187 ? 16.674 7.167 -18.627 1.00 61.03 187 ASP A C 1
ATOM 1480 O O . ASP A 1 187 ? 16.239 7.833 -17.678 1.00 61.03 187 ASP A O 1
ATOM 1484 N N . SER A 1 188 ? 17.579 6.214 -18.435 1.00 54.69 188 SER A N 1
ATOM 1485 C CA . SER A 1 188 ? 18.336 5.980 -17.203 1.00 54.69 188 SER A CA 1
ATOM 1486 C C . SER A 1 188 ? 18.970 7.257 -16.613 1.00 54.69 188 SER A C 1
ATOM 1488 O O . SER A 1 188 ? 19.220 7.299 -15.410 1.00 54.69 188 SER A O 1
ATOM 1490 N N . PHE A 1 189 ? 19.114 8.327 -17.407 1.00 55.00 189 PHE A N 1
ATOM 1491 C CA . PHE A 1 189 ? 19.608 9.651 -17.002 1.00 55.00 189 PHE A CA 1
ATOM 1492 C C . PHE A 1 189 ? 18.583 10.796 -17.131 1.00 55.00 189 PHE A C 1
ATOM 1494 O O . PHE A 1 189 ? 18.955 11.963 -16.976 1.00 55.00 189 PHE A O 1
ATOM 1501 N N . SER A 1 190 ? 17.308 10.500 -17.412 1.00 54.34 190 SER A N 1
ATOM 1502 C CA . SER A 1 190 ? 16.260 11.523 -17.502 1.00 54.34 190 SER A CA 1
ATOM 1503 C C . SER A 1 190 ? 16.022 12.204 -16.147 1.00 54.34 190 SER A C 1
ATOM 1505 O O . SER A 1 190 ? 15.962 11.517 -15.122 1.00 54.34 190 SER A O 1
ATOM 1507 N N . PRO A 1 191 ? 15.858 13.540 -16.118 1.00 54.12 191 PRO A N 1
ATOM 1508 C CA . PRO A 1 191 ? 15.592 14.287 -14.893 1.00 54.12 191 PRO A CA 1
ATOM 1509 C C . PRO A 1 191 ? 14.276 13.861 -14.219 1.00 54.12 191 PRO A C 1
ATOM 1511 O O . PRO A 1 191 ? 13.299 13.530 -14.889 1.00 54.12 191 PRO A O 1
ATOM 1514 N N . ASP A 1 192 ? 14.228 13.942 -12.883 1.00 59.97 192 ASP A N 1
ATOM 1515 C CA . ASP A 1 192 ? 13.145 13.398 -12.039 1.00 59.97 192 ASP A CA 1
ATOM 1516 C C . ASP A 1 192 ? 11.726 13.769 -12.499 1.00 59.97 192 ASP A C 1
ATOM 1518 O O . ASP A 1 192 ? 10.813 12.952 -12.405 1.00 59.97 192 ASP A O 1
ATOM 1522 N N . HIS A 1 193 ? 11.533 14.978 -13.040 1.00 54.91 193 HIS A N 1
ATOM 1523 C CA . HIS A 1 193 ? 10.235 15.469 -13.515 1.00 54.91 193 HIS A CA 1
ATOM 1524 C C . HIS A 1 193 ? 9.650 14.659 -14.692 1.00 54.91 193 HIS A C 1
ATOM 1526 O O . HIS A 1 193 ? 8.431 14.517 -14.778 1.00 54.91 193 HIS A O 1
ATOM 1532 N N . GLU A 1 194 ? 10.491 14.092 -15.564 1.00 59.19 194 GLU A N 1
ATOM 1533 C CA . GLU A 1 194 ? 10.060 13.243 -16.688 1.00 59.19 194 GLU A CA 1
ATOM 1534 C C . GLU A 1 194 ? 9.613 11.853 -16.203 1.00 59.19 194 GLU A C 1
ATOM 1536 O O . GLU A 1 194 ? 8.714 11.243 -16.783 1.00 59.19 194 GLU A O 1
ATOM 1541 N N . ARG A 1 195 ? 10.156 11.393 -15.066 1.00 66.69 195 ARG A N 1
ATOM 1542 C CA . ARG A 1 195 ? 9.854 10.080 -14.477 1.00 66.69 195 ARG A CA 1
ATOM 1543 C C . ARG A 1 195 ? 8.512 10.023 -13.734 1.00 66.69 195 ARG A C 1
ATOM 1545 O O . ARG A 1 195 ? 7.933 8.944 -13.615 1.00 66.69 195 ARG A O 1
ATOM 1552 N N . TYR A 1 196 ? 7.956 11.159 -13.294 1.00 66.44 196 TYR A N 1
ATOM 1553 C CA . TYR A 1 196 ? 6.668 11.186 -12.570 1.00 66.44 196 TYR A CA 1
ATOM 1554 C C . TYR A 1 196 ? 5.504 10.600 -13.373 1.00 66.44 196 TYR A C 1
ATOM 1556 O O . TYR A 1 196 ? 4.636 9.936 -12.803 1.00 66.44 196 TYR A O 1
ATOM 1564 N N . GLY A 1 197 ? 5.483 10.821 -14.693 1.00 67.94 197 GLY A N 1
ATOM 1565 C CA . GLY A 1 197 ? 4.457 10.247 -15.566 1.00 67.94 197 GLY A CA 1
ATOM 1566 C C . GLY A 1 197 ? 4.492 8.715 -15.563 1.00 67.94 197 GLY A C 1
ATOM 1567 O O . GLY A 1 197 ? 3.443 8.070 -15.530 1.00 67.94 197 GLY A O 1
ATOM 1568 N N . CYS A 1 198 ? 5.694 8.139 -15.512 1.00 71.88 198 CYS A N 1
ATOM 1569 C CA . CYS A 1 198 ? 5.910 6.700 -15.407 1.00 71.88 198 CYS A CA 1
ATOM 1570 C C . CYS A 1 198 ? 5.483 6.171 -14.032 1.00 71.88 198 CYS A C 1
ATOM 1572 O O . CYS A 1 198 ? 4.748 5.186 -13.969 1.00 71.88 198 CYS A O 1
ATOM 1574 N N . TYR A 1 199 ? 5.853 6.840 -12.936 1.00 76.62 199 TYR A N 1
ATOM 1575 C CA . TYR A 1 199 ? 5.518 6.379 -11.581 1.00 76.62 199 TYR A CA 1
ATOM 1576 C C . TYR A 1 199 ? 4.011 6.220 -11.358 1.00 76.62 199 TYR A C 1
ATOM 1578 O O . TYR A 1 199 ? 3.576 5.201 -10.823 1.00 76.62 199 TYR A O 1
ATOM 1586 N N . GLY A 1 200 ? 3.194 7.164 -11.834 1.00 71.62 200 GLY A N 1
ATOM 1587 C CA . GLY A 1 200 ? 1.736 7.046 -11.727 1.00 71.62 200 GLY A CA 1
ATOM 1588 C C . GLY A 1 200 ? 1.176 5.835 -12.485 1.00 71.62 200 GLY A C 1
ATOM 1589 O O . GLY A 1 200 ? 0.325 5.110 -11.972 1.00 71.62 200 GLY A O 1
ATOM 1590 N N . ILE A 1 201 ? 1.686 5.577 -13.692 1.00 74.31 201 ILE A N 1
ATOM 1591 C CA . ILE A 1 201 ? 1.232 4.483 -14.566 1.00 74.31 201 ILE A CA 1
ATOM 1592 C C . ILE A 1 201 ? 1.665 3.113 -14.034 1.00 74.31 201 ILE A C 1
ATOM 1594 O O . ILE A 1 201 ? 0.872 2.169 -14.037 1.00 74.31 201 ILE A O 1
ATOM 1598 N N . PHE A 1 202 ? 2.901 2.997 -13.554 1.00 77.19 202 PHE A N 1
ATOM 1599 C CA . PHE A 1 202 ? 3.421 1.750 -12.997 1.00 77.19 202 PHE A CA 1
ATOM 1600 C C . PHE A 1 202 ? 2.871 1.470 -11.594 1.00 77.19 202 PHE A C 1
ATOM 1602 O O . PHE A 1 202 ? 2.537 0.326 -11.290 1.00 77.19 202 PHE A O 1
ATOM 1609 N N . GLY A 1 203 ? 2.660 2.507 -10.779 1.00 76.12 203 GLY A N 1
ATOM 1610 C CA . GLY A 1 203 ? 1.954 2.389 -9.501 1.00 76.12 203 GLY A CA 1
ATOM 1611 C C . GLY A 1 203 ? 0.516 1.906 -9.668 1.00 76.12 203 GLY A C 1
ATOM 1612 O O . GLY A 1 203 ? 0.053 1.055 -8.913 1.00 76.12 203 GLY A O 1
ATOM 1613 N N . ALA A 1 204 ? -0.170 2.391 -10.703 1.00 75.25 204 ALA A N 1
ATOM 1614 C CA . ALA A 1 204 ? -1.509 1.954 -11.071 1.00 75.25 204 ALA A CA 1
ATOM 1615 C C . ALA A 1 204 ? -1.565 0.466 -11.453 1.00 75.25 204 ALA A C 1
ATOM 1617 O O . ALA A 1 204 ? -2.426 -0.259 -10.964 1.00 75.25 204 ALA A O 1
ATOM 1618 N N . MET A 1 205 ? -0.637 0.006 -12.296 1.00 76.12 205 MET A N 1
ATOM 1619 C CA . MET A 1 205 ? -0.548 -1.404 -12.686 1.00 76.12 205 MET A CA 1
ATOM 1620 C C . MET A 1 205 ? -0.272 -2.310 -11.483 1.00 76.12 205 MET A C 1
ATOM 1622 O O . MET A 1 205 ? -0.912 -3.346 -11.309 1.00 76.12 205 MET A O 1
ATOM 1626 N N . TRP A 1 206 ? 0.642 -1.883 -10.614 1.00 73.31 206 TRP A N 1
ATOM 1627 C CA . TRP A 1 206 ? 1.001 -2.631 -9.418 1.00 73.31 206 TRP A CA 1
ATOM 1628 C C . TRP A 1 206 ? -0.179 -2.820 -8.455 1.00 73.31 206 TRP A C 1
ATOM 1630 O O . TRP A 1 206 ? -0.406 -3.943 -8.008 1.00 73.31 206 TRP A O 1
ATOM 1640 N N . ARG A 1 207 ? -0.966 -1.763 -8.195 1.00 73.75 207 ARG A N 1
ATOM 1641 C CA . ARG A 1 207 ? -2.139 -1.812 -7.296 1.00 73.75 207 ARG A CA 1
ATOM 1642 C C . ARG A 1 207 ? -3.163 -2.880 -7.684 1.00 73.75 207 ARG A C 1
ATOM 1644 O O . ARG A 1 207 ? -3.810 -3.442 -6.817 1.00 73.75 207 ARG A O 1
ATOM 1651 N N . PHE A 1 208 ? -3.318 -3.155 -8.976 1.00 71.75 208 PHE A N 1
ATOM 1652 C CA . PHE A 1 208 ? -4.297 -4.130 -9.469 1.00 71.75 208 PHE A CA 1
ATOM 1653 C C . PHE A 1 208 ? -3.647 -5.434 -9.955 1.00 71.75 208 PHE A C 1
ATOM 1655 O O . PHE A 1 208 ? -4.344 -6.338 -10.412 1.00 71.75 208 PHE A O 1
ATOM 1662 N N . GLY A 1 209 ? -2.314 -5.564 -9.851 1.00 68.00 209 GLY A N 1
ATOM 1663 C CA . GLY A 1 209 ? -1.539 -6.704 -10.376 1.00 68.00 209 GLY A CA 1
ATOM 1664 C C . GLY A 1 209 ? -1.717 -6.918 -11.876 1.00 68.00 209 GLY A C 1
ATOM 1665 O O . GLY A 1 209 ? -1.597 -8.036 -12.377 1.00 68.00 209 GLY A O 1
ATOM 1666 N N . GLY A 1 210 ? -2.030 -5.837 -12.582 1.00 75.94 210 GLY A N 1
ATOM 1667 C CA . GLY A 1 210 ? -2.437 -5.831 -13.972 1.00 75.94 210 GLY A CA 1
ATOM 1668 C C . GLY A 1 210 ? -2.824 -4.425 -14.410 1.00 75.94 210 GLY A C 1
ATOM 1669 O O . GLY A 1 210 ? -2.985 -3.513 -13.602 1.00 75.94 210 GLY A O 1
ATOM 1670 N N . TRP A 1 211 ? -2.940 -4.224 -15.719 1.00 79.69 211 TRP A N 1
ATOM 1671 C CA . TRP A 1 211 ? -3.271 -2.913 -16.267 1.00 79.69 211 TRP A CA 1
ATOM 1672 C C . TRP A 1 211 ? -4.722 -2.545 -15.951 1.00 79.69 211 TRP A C 1
ATOM 1674 O O . TRP A 1 211 ? -5.623 -3.259 -16.392 1.00 79.69 211 TRP A O 1
ATOM 1684 N N . PRO A 1 212 ? -4.963 -1.435 -15.229 1.00 78.25 212 PRO A N 1
ATOM 1685 C CA . PRO A 1 212 ? -6.275 -1.160 -14.669 1.00 78.25 212 PRO A CA 1
ATOM 1686 C C . PRO A 1 212 ? -7.296 -0.817 -15.754 1.00 78.25 212 PRO A C 1
ATOM 1688 O O . PRO A 1 212 ? -7.022 -0.039 -16.687 1.00 78.25 212 PRO A O 1
ATOM 1691 N N . SER A 1 213 ? -8.495 -1.360 -15.569 1.00 79.00 213 SER A N 1
ATOM 1692 C CA . SER A 1 213 ? -9.725 -0.999 -16.271 1.00 79.00 213 SER A CA 1
ATOM 1693 C C . SER A 1 213 ? -10.159 0.442 -15.967 1.00 79.00 213 SER A C 1
ATOM 1695 O O . SER A 1 213 ? -9.607 1.120 -15.101 1.00 79.00 213 SER A O 1
ATOM 1697 N N . GLU A 1 214 ? -11.166 0.939 -16.686 1.00 76.19 214 GLU A N 1
ATOM 1698 C CA . GLU A 1 214 ? -11.689 2.299 -16.489 1.00 76.19 214 GLU A CA 1
ATOM 1699 C C . GLU A 1 214 ? -12.250 2.522 -15.072 1.00 76.19 214 GLU A C 1
ATOM 1701 O O . GLU A 1 214 ? -11.955 3.546 -14.459 1.00 76.19 214 GLU A O 1
ATOM 1706 N N . GLY A 1 215 ? -12.975 1.542 -14.518 1.00 71.94 215 GLY A N 1
ATOM 1707 C CA . GLY A 1 215 ? -13.513 1.614 -13.152 1.00 71.94 215 GLY A CA 1
ATOM 1708 C C . GLY A 1 215 ? -12.444 1.490 -12.060 1.00 71.94 215 GLY A C 1
ATOM 1709 O O . GLY A 1 215 ? -12.572 2.071 -10.987 1.00 71.94 215 GLY A O 1
ATOM 1710 N N . GLU A 1 216 ? -11.347 0.784 -12.329 1.00 78.56 216 GLU A N 1
ATOM 1711 C CA . GLU A 1 216 ? -10.208 0.716 -11.405 1.00 78.56 216 GLU A CA 1
ATOM 1712 C C . GLU A 1 216 ? -9.419 2.026 -11.411 1.00 78.56 216 GLU A C 1
ATOM 1714 O O . GLU A 1 216 ? -9.034 2.520 -10.353 1.00 78.56 216 GLU A O 1
ATOM 1719 N N . ARG A 1 217 ? -9.258 2.657 -12.583 1.00 75.69 217 ARG A N 1
ATOM 1720 C CA . ARG A 1 217 ? -8.577 3.954 -12.724 1.00 75.69 217 ARG A CA 1
ATOM 1721 C C . ARG A 1 217 ? -9.213 5.057 -11.886 1.00 75.69 217 ARG A C 1
ATOM 1723 O O . ARG A 1 217 ? -8.478 5.887 -11.360 1.00 75.69 217 ARG A O 1
ATOM 1730 N N . SER A 1 218 ? -10.534 5.056 -11.700 1.00 73.12 218 SER A N 1
ATOM 1731 C CA . SER A 1 218 ? -11.211 6.056 -10.858 1.00 73.12 218 SER A CA 1
ATOM 1732 C C . SER A 1 218 ? -10.943 5.907 -9.355 1.00 73.12 218 SER A C 1
ATOM 1734 O O . SER A 1 218 ? -11.296 6.812 -8.589 1.00 73.12 218 SER A O 1
ATOM 1736 N N . ARG A 1 219 ? -10.344 4.787 -8.923 1.00 74.12 219 ARG A N 1
ATOM 1737 C CA . ARG A 1 219 ? -9.926 4.538 -7.532 1.00 74.12 219 ARG A CA 1
ATOM 1738 C C . ARG A 1 219 ? -8.464 4.912 -7.273 1.00 74.12 219 ARG A C 1
ATOM 1740 O O . ARG A 1 219 ? -8.047 4.968 -6.119 1.00 74.12 219 ARG A O 1
ATOM 1747 N N . ILE A 1 220 ? -7.674 5.162 -8.318 1.00 70.44 220 ILE A N 1
ATOM 1748 C CA . ILE A 1 220 ? -6.226 5.358 -8.200 1.00 70.44 220 ILE A CA 1
ATOM 1749 C C . ILE A 1 220 ? -5.932 6.771 -7.720 1.00 70.44 220 ILE A C 1
ATOM 1751 O O . ILE A 1 220 ? -6.143 7.742 -8.441 1.00 70.44 220 ILE A O 1
ATOM 1755 N N . ALA A 1 221 ? -5.382 6.882 -6.514 1.00 62.97 221 ALA A N 1
ATOM 1756 C CA . ALA A 1 221 ? -4.772 8.127 -6.077 1.00 62.97 221 ALA A CA 1
ATOM 1757 C C . ALA A 1 221 ? -3.436 8.346 -6.801 1.00 62.97 221 ALA A C 1
ATOM 1759 O O . ALA A 1 221 ? -2.655 7.407 -6.971 1.00 62.97 221 ALA A O 1
ATOM 1760 N N . ASN A 1 222 ? -3.144 9.591 -7.175 1.00 59.47 222 ASN A N 1
ATOM 1761 C CA . ASN A 1 222 ? -1.826 9.960 -7.678 1.00 59.47 222 ASN A CA 1
ATOM 1762 C C . ASN A 1 222 ? -0.843 10.029 -6.497 1.00 59.47 222 ASN A C 1
ATOM 1764 O O . ASN A 1 222 ? -0.813 11.015 -5.767 1.00 59.47 222 ASN A O 1
ATOM 1768 N N . LEU A 1 223 ? -0.098 8.948 -6.261 1.00 53.16 223 LEU A N 1
ATOM 1769 C CA . LEU A 1 223 ? 0.769 8.805 -5.083 1.00 53.16 223 LEU A CA 1
ATOM 1770 C C . LEU A 1 223 ? 2.115 9.536 -5.182 1.00 53.16 223 LEU A C 1
ATOM 1772 O O . LEU A 1 223 ? 2.872 9.539 -4.215 1.00 53.16 223 LEU A O 1
ATOM 1776 N N . GLY A 1 224 ? 2.447 10.138 -6.326 1.00 60.69 224 GLY A N 1
ATOM 1777 C CA . GLY A 1 224 ? 3.781 10.699 -6.541 1.00 60.69 224 GLY A CA 1
ATOM 1778 C C . GLY A 1 224 ? 4.875 9.619 -6.572 1.00 60.69 224 GLY A C 1
ATOM 1779 O O . GLY A 1 224 ? 4.665 8.535 -7.115 1.00 60.69 224 GLY A O 1
ATOM 1780 N N . CYS A 1 225 ? 6.056 9.930 -6.028 1.00 64.81 225 CYS A N 1
ATOM 1781 C CA . CYS A 1 225 ? 7.227 9.043 -6.025 1.00 64.81 225 CYS A CA 1
ATOM 1782 C C . CYS A 1 225 ? 7.113 7.947 -4.953 1.00 64.81 225 CYS A C 1
ATOM 1784 O O . CYS A 1 225 ? 7.712 8.050 -3.884 1.00 64.81 225 CYS A O 1
ATOM 1786 N N . ASP A 1 226 ? 6.346 6.897 -5.235 1.00 79.00 226 ASP A N 1
ATOM 1787 C CA . ASP A 1 226 ? 6.303 5.696 -4.399 1.00 79.00 226 ASP A CA 1
ATOM 1788 C C . ASP A 1 226 ? 7.672 4.970 -4.423 1.00 79.00 226 ASP A C 1
ATOM 1790 O O . ASP A 1 226 ? 8.145 4.623 -5.510 1.00 79.00 226 ASP A O 1
ATOM 1794 N N . PRO A 1 227 ? 8.317 4.704 -3.266 1.00 81.25 227 PRO A N 1
ATOM 1795 C CA . PRO A 1 227 ? 9.653 4.100 -3.221 1.00 81.25 227 PRO A CA 1
ATOM 1796 C C . PRO A 1 227 ? 9.765 2.728 -3.891 1.00 81.25 227 PRO A C 1
ATOM 1798 O O . PRO A 1 227 ? 10.802 2.419 -4.482 1.00 81.25 227 PRO A O 1
ATOM 1801 N N . LEU A 1 228 ? 8.725 1.893 -3.804 1.00 85.19 228 LEU A N 1
ATOM 1802 C CA . LEU A 1 228 ? 8.708 0.595 -4.473 1.00 85.19 228 LEU A CA 1
ATOM 1803 C C . LEU A 1 228 ? 8.624 0.788 -5.988 1.00 85.19 228 LEU A C 1
ATOM 1805 O O . LEU A 1 228 ? 9.358 0.137 -6.729 1.00 85.19 228 LEU A O 1
ATOM 1809 N N . ILE A 1 229 ? 7.759 1.697 -6.442 1.00 84.25 229 ILE A N 1
ATOM 1810 C CA . ILE A 1 229 ? 7.570 1.958 -7.873 1.00 84.25 229 ILE A CA 1
ATOM 1811 C C . ILE A 1 229 ? 8.819 2.570 -8.496 1.00 84.25 229 ILE A C 1
ATOM 1813 O O . ILE A 1 229 ? 9.207 2.143 -9.580 1.00 84.25 229 ILE A O 1
ATOM 1817 N N . THR A 1 230 ? 9.488 3.493 -7.802 1.00 85.38 230 THR A N 1
ATOM 1818 C CA . THR A 1 230 ? 10.781 4.038 -8.238 1.00 85.38 230 THR A CA 1
ATOM 1819 C C . THR A 1 230 ? 11.778 2.912 -8.510 1.00 85.38 230 THR A C 1
ATOM 1821 O O . THR A 1 230 ? 12.299 2.810 -9.617 1.00 85.38 230 THR A O 1
ATOM 1824 N N . LYS A 1 231 ? 11.950 1.987 -7.556 1.00 86.19 231 LYS A N 1
ATOM 1825 C CA . LYS A 1 231 ? 12.868 0.842 -7.692 1.00 86.19 231 LYS A CA 1
ATOM 1826 C C . LYS A 1 231 ? 12.480 -0.106 -8.826 1.00 86.19 231 LYS A C 1
ATOM 1828 O O . LYS A 1 231 ? 13.351 -0.626 -9.516 1.00 86.19 231 LYS A O 1
ATOM 1833 N N . VAL A 1 232 ? 11.181 -0.337 -9.033 1.00 86.31 232 VAL A N 1
ATOM 1834 C CA . VAL A 1 232 ? 10.685 -1.148 -10.157 1.00 86.31 232 VAL A CA 1
ATOM 1835 C C . VAL A 1 232 ? 11.012 -0.481 -11.491 1.00 86.31 232 VAL A C 1
ATOM 1837 O O . VAL A 1 232 ? 11.514 -1.154 -12.389 1.00 86.31 232 VAL A O 1
ATOM 1840 N N . VAL A 1 233 ? 10.766 0.824 -11.624 1.00 84.31 233 VAL A N 1
ATOM 1841 C CA . VAL A 1 233 ? 11.097 1.573 -12.845 1.00 84.31 233 VAL A CA 1
ATOM 1842 C C . VAL A 1 233 ? 12.604 1.560 -13.095 1.00 84.31 233 VAL A C 1
ATOM 1844 O O . VAL A 1 233 ? 13.017 1.246 -14.209 1.00 84.31 233 VAL A O 1
ATOM 1847 N N . ASP A 1 234 ? 13.425 1.796 -12.071 1.00 85.06 234 ASP A N 1
ATOM 1848 C CA . ASP A 1 234 ? 14.885 1.717 -12.194 1.00 85.06 234 ASP A CA 1
ATOM 1849 C C . ASP A 1 234 ? 15.337 0.327 -12.667 1.00 85.06 234 ASP A C 1
ATOM 1851 O O . ASP A 1 234 ? 16.139 0.216 -13.596 1.00 85.06 234 ASP A O 1
ATOM 1855 N N . GLN A 1 235 ? 14.762 -0.745 -12.110 1.00 86.94 235 GLN A N 1
ATOM 1856 C CA . GLN A 1 235 ? 15.068 -2.111 -12.538 1.00 86.94 235 GLN A CA 1
ATOM 1857 C C . GLN A 1 235 ? 14.676 -2.375 -14.001 1.00 86.94 235 GLN A C 1
ATOM 1859 O O . GLN A 1 235 ? 15.409 -3.059 -14.720 1.00 86.94 235 GLN A O 1
ATOM 1864 N N . ILE A 1 236 ? 13.542 -1.837 -14.466 1.00 84.00 236 ILE A N 1
ATOM 1865 C CA . ILE A 1 236 ? 13.127 -1.933 -15.875 1.00 84.00 236 ILE A CA 1
ATOM 1866 C C . ILE A 1 236 ? 14.167 -1.258 -16.780 1.00 84.00 236 ILE A C 1
ATOM 1868 O O . ILE A 1 236 ? 14.603 -1.864 -17.761 1.00 84.00 236 ILE A O 1
ATOM 1872 N N . LEU A 1 237 ? 14.598 -0.043 -16.431 1.00 81.94 237 LEU A N 1
ATOM 1873 C CA . LEU A 1 237 ? 15.576 0.725 -17.208 1.00 81.94 237 LEU A CA 1
ATOM 1874 C C . LEU A 1 237 ? 16.952 0.040 -17.243 1.00 81.94 237 LEU A C 1
ATOM 1876 O O . LEU A 1 237 ? 17.571 -0.048 -18.305 1.00 81.94 237 LEU A O 1
ATOM 1880 N N . ILE A 1 238 ? 17.404 -0.520 -16.115 1.00 83.44 238 ILE A N 1
ATOM 1881 C CA . ILE A 1 238 ? 18.642 -1.316 -16.040 1.00 83.44 238 ILE A CA 1
ATOM 1882 C C . ILE A 1 238 ? 18.560 -2.534 -16.970 1.00 83.44 238 ILE A C 1
ATOM 1884 O O . ILE A 1 238 ? 19.478 -2.786 -17.754 1.00 83.44 238 ILE A O 1
ATOM 1888 N N . ASN A 1 239 ? 17.449 -3.276 -16.927 1.00 82.06 239 ASN A N 1
ATOM 1889 C CA . ASN A 1 239 ? 17.257 -4.458 -17.771 1.00 82.06 239 ASN A CA 1
ATOM 1890 C C . ASN A 1 239 ? 17.263 -4.104 -19.266 1.00 82.06 239 ASN A C 1
ATOM 1892 O O . ASN A 1 239 ? 17.856 -4.830 -20.069 1.00 82.06 239 ASN A O 1
ATOM 1896 N N . GLN A 1 240 ? 16.647 -2.979 -19.644 1.00 78.50 240 GLN A N 1
ATOM 1897 C CA . GLN A 1 240 ? 16.692 -2.469 -21.016 1.00 78.50 240 GLN A CA 1
ATOM 1898 C C . GLN A 1 240 ? 18.123 -2.121 -21.435 1.00 78.50 240 GLN A C 1
ATOM 1900 O O . GLN A 1 240 ? 18.589 -2.610 -22.464 1.00 78.50 240 GLN A O 1
ATOM 1905 N N . HIS A 1 241 ? 18.851 -1.345 -20.625 1.00 79.00 241 HIS A N 1
ATOM 1906 C CA . HIS A 1 241 ? 20.235 -0.962 -20.916 1.00 79.00 241 HIS A CA 1
ATOM 1907 C C . HIS A 1 241 ? 21.150 -2.180 -21.121 1.00 79.00 241 HIS A C 1
ATOM 1909 O O . HIS A 1 241 ? 21.910 -2.238 -22.093 1.00 79.00 241 HIS A O 1
ATOM 1915 N N . ASN A 1 242 ? 21.031 -3.185 -20.251 1.00 78.19 242 ASN A N 1
ATOM 1916 C CA . ASN A 1 242 ? 21.807 -4.422 -20.349 1.00 78.19 242 ASN A CA 1
ATOM 1917 C C . ASN A 1 242 ? 21.459 -5.232 -21.608 1.00 78.19 242 ASN A C 1
ATOM 1919 O O . ASN A 1 242 ? 22.346 -5.834 -22.209 1.00 78.19 242 ASN A O 1
ATOM 1923 N N . SER A 1 243 ? 20.194 -5.202 -22.042 1.00 72.25 243 SER A N 1
ATOM 1924 C CA . SER A 1 243 ? 19.744 -5.869 -23.273 1.00 72.25 243 SER A CA 1
ATOM 1925 C C . SER A 1 243 ? 20.291 -5.186 -24.534 1.00 72.25 243 SER A C 1
ATOM 1927 O O . SER A 1 243 ? 20.672 -5.860 -25.485 1.00 72.25 243 SER A O 1
ATOM 1929 N N . TYR A 1 244 ? 20.390 -3.851 -24.539 1.00 60.72 244 TYR A N 1
ATOM 1930 C CA . TYR A 1 244 ? 20.975 -3.097 -25.656 1.00 60.72 244 TYR A CA 1
ATOM 1931 C C . TYR A 1 244 ? 22.506 -3.176 -25.717 1.00 60.72 244 TYR A C 1
ATOM 1933 O O . TYR A 1 244 ? 23.086 -3.018 -26.790 1.00 60.72 244 TYR A O 1
ATOM 1941 N N . SER A 1 245 ? 23.165 -3.425 -24.583 1.00 57.34 245 SER A N 1
ATOM 1942 C CA . SER A 1 245 ? 24.632 -3.467 -24.476 1.00 57.34 245 SER A CA 1
ATOM 1943 C C . SER A 1 245 ? 25.246 -4.820 -24.865 1.00 57.34 245 SER A C 1
ATOM 1945 O O . SER A 1 245 ? 26.464 -4.915 -25.016 1.00 57.34 245 SER A O 1
ATOM 1947 N N . HIS A 1 246 ? 24.420 -5.853 -25.080 1.00 50.09 246 HIS A N 1
ATOM 1948 C CA . HIS A 1 246 ? 24.848 -7.181 -25.534 1.00 50.09 246 HIS A CA 1
ATOM 1949 C C . HIS A 1 246 ? 24.016 -7.731 -26.716 1.00 50.09 246 HIS A C 1
ATOM 1951 O O . HIS A 1 246 ? 23.428 -8.803 -26.587 1.00 50.09 246 HIS A O 1
ATOM 1957 N N . PRO A 1 247 ? 23.977 -7.066 -27.889 1.00 46.84 247 PRO A N 1
ATOM 1958 C CA . PRO A 1 247 ? 23.284 -7.616 -29.056 1.00 46.84 247 PRO A CA 1
ATOM 1959 C C . PRO A 1 247 ? 24.014 -8.804 -29.719 1.00 46.84 247 PRO A C 1
ATOM 1961 O O . PRO A 1 247 ? 23.407 -9.510 -30.514 1.00 46.84 247 PRO A O 1
ATOM 1964 N N . ASP A 1 248 ? 25.293 -9.043 -29.397 1.00 44.81 248 ASP A N 1
ATOM 1965 C CA . ASP A 1 248 ? 26.187 -9.950 -30.144 1.00 44.81 248 ASP A CA 1
ATOM 1966 C C . ASP A 1 248 ? 26.499 -11.289 -29.426 1.00 44.81 248 ASP A C 1
ATOM 1968 O O . ASP A 1 248 ? 27.605 -11.822 -29.545 1.00 44.81 248 ASP A O 1
ATOM 1972 N N . LEU A 1 249 ? 25.560 -11.843 -28.649 1.00 41.69 249 LEU A N 1
ATOM 1973 C CA . LEU A 1 249 ? 25.708 -13.164 -28.001 1.00 41.69 249 LEU A CA 1
ATOM 1974 C C . LEU A 1 249 ? 24.607 -14.181 -28.372 1.00 41.69 249 LEU A C 1
ATOM 1976 O O . LEU A 1 249 ? 24.413 -15.153 -27.640 1.00 41.69 249 LEU A O 1
ATOM 1980 N N . GLU A 1 250 ? 23.936 -13.996 -29.513 1.00 37.69 250 GLU A N 1
ATOM 1981 C CA . GLU A 1 250 ? 23.146 -15.053 -30.178 1.00 37.69 250 GLU A CA 1
ATOM 1982 C C . GLU A 1 250 ? 23.916 -15.720 -31.327 1.00 37.69 250 GLU A C 1
ATOM 1984 O O . GLU A 1 250 ? 24.518 -14.998 -32.156 1.00 37.69 250 GLU A O 1
#

Sequence (250 aa):
MTKSFFFDLPDDEERSLIAALVDYCAGLSGEQFEHMYMSAGERLTILFSDFGFARETGVGFEALEKKEARHRMIAARPFEELPCLEDALHCAFYMADQYDISPDEQGVWRSKAAFSTELKRILNRLGLIDRDGFWTEYSVPVQLRGGYLIADGDRGCEQGNHCVERLALSTISDMPEAAKKLLDMSDSFSPDHERYGCYGIFGAMWRFGGWPSEGERSRIANLGCDPLITKVVDQILINQHNSYSHPDLE

Organism: NCBI:txid2761955

Secondary structure (DSSP, 8-state):
----SS----HHHHHHHHHHHHHHHHHT--S-HHHHHHHSHHHHHHHHHHTTTT---SS-----S-HHHHHHHHHHS-GGGSPPHHHHHHHHHHHIIIII-PPP----SS-B--S-HHHHHHHHHTTSB-TTSBB-GGGHHHHHHTTSS--BTBTS-HHHHHHHHHHHHHHHHT--HHHHHHHHH--TT--HHHHHHHHHHHHHHHHHTSPPPHHHHTT-----S-HHHHHHHHHHHHHHHHHHH-TT--

Radius of gyration: 19.03 Å; chains: 1; bounding box: 50×39×49 Å

pLDDT: mean 76.64, std 13.79, range [30.17, 95.19]